Protein AF-A0A1Y5F1D3-F1 (afdb_monomer_lite)

Structure (mmCIF, N/CA/C/O backbone):
data_AF-A0A1Y5F1D3-F1
#
_entry.id   AF-A0A1Y5F1D3-F1
#
loop_
_atom_site.group_PDB
_atom_site.id
_atom_site.type_symbol
_atom_site.label_atom_id
_atom_site.label_alt_id
_atom_site.label_comp_id
_atom_site.label_asym_id
_atom_site.label_entity_id
_atom_site.label_seq_id
_atom_site.pdbx_PDB_ins_code
_atom_site.Cartn_x
_atom_site.Cartn_y
_atom_site.Cartn_z
_atom_site.occupancy
_atom_site.B_iso_or_equiv
_atom_site.auth_seq_id
_atom_site.auth_comp_id
_atom_site.auth_asym_id
_atom_site.auth_atom_id
_atom_site.pdbx_PDB_model_num
ATOM 1 N N . MET A 1 1 ? -13.893 -17.722 12.771 1.00 54.88 1 MET A N 1
ATOM 2 C CA . MET A 1 1 ? -14.470 -17.503 11.422 1.00 54.88 1 MET A CA 1
ATOM 3 C C . MET A 1 1 ? -14.136 -16.155 10.772 1.00 54.88 1 MET A C 1
ATOM 5 O O . MET A 1 1 ? -14.248 -16.063 9.564 1.00 54.88 1 MET A O 1
ATOM 9 N N . LYS A 1 2 ? -13.705 -15.110 11.495 1.00 58.84 2 LYS A N 1
ATOM 10 C CA . LYS A 1 2 ? -13.510 -13.762 10.920 1.00 58.84 2 LYS A CA 1
ATOM 11 C C . LYS A 1 2 ? -12.301 -13.610 9.968 1.00 58.84 2 LYS A C 1
ATOM 13 O O . LYS A 1 2 ? -12.420 -12.925 8.965 1.00 58.84 2 LYS A O 1
ATOM 18 N N . ALA A 1 3 ? -11.193 -14.320 10.198 1.00 65.19 3 ALA A N 1
ATOM 19 C CA . ALA A 1 3 ? -10.024 -14.295 9.302 1.00 65.19 3 ALA A CA 1
ATOM 20 C C . ALA A 1 3 ? -10.258 -14.950 7.919 1.00 65.19 3 ALA A C 1
ATOM 22 O O . ALA A 1 3 ? -9.456 -14.762 7.009 1.00 65.19 3 ALA A O 1
ATOM 23 N N . LEU A 1 4 ? -11.367 -15.683 7.739 1.00 78.69 4 LEU A N 1
ATOM 24 C CA . LEU A 1 4 ? -11.671 -16.420 6.506 1.00 78.69 4 LEU A CA 1
ATOM 25 C C . LEU A 1 4 ? -11.968 -15.527 5.300 1.00 78.69 4 LEU A C 1
ATOM 27 O O . LEU A 1 4 ? -12.042 -16.068 4.214 1.00 78.69 4 LEU A O 1
ATOM 31 N N . LEU A 1 5 ? -12.155 -14.212 5.452 1.00 90.12 5 LEU A N 1
ATOM 32 C CA . LEU A 1 5 ? -12.461 -13.322 4.320 1.00 90.12 5 LEU A CA 1
ATOM 33 C C . LEU A 1 5 ? -11.225 -12.717 3.653 1.00 90.12 5 LEU A C 1
ATOM 35 O O . LEU A 1 5 ? -11.293 -12.329 2.490 1.00 90.12 5 LEU A O 1
ATOM 39 N N . ILE A 1 6 ? -10.093 -12.683 4.357 1.00 94.06 6 ILE A N 1
ATOM 40 C CA . ILE A 1 6 ? -8.839 -12.161 3.805 1.00 94.06 6 ILE A CA 1
ATOM 41 C C . ILE A 1 6 ? -8.313 -13.103 2.721 1.00 94.06 6 ILE A C 1
ATOM 43 O O . ILE A 1 6 ? -7.925 -12.653 1.651 1.00 94.06 6 ILE A O 1
ATOM 47 N N . ILE A 1 7 ? -8.356 -14.414 2.973 1.00 94.19 7 ILE A N 1
ATOM 48 C CA . ILE A 1 7 ? -7.824 -15.422 2.047 1.00 94.19 7 ILE A CA 1
ATOM 49 C C . ILE A 1 7 ? -8.580 -15.420 0.702 1.00 94.19 7 ILE A C 1
ATOM 51 O O . ILE A 1 7 ? -7.917 -15.284 -0.322 1.00 94.19 7 ILE A O 1
ATOM 55 N N . PRO A 1 8 ? -9.927 -15.501 0.652 1.00 94.38 8 PRO A N 1
ATOM 56 C CA . PRO A 1 8 ? -10.678 -15.412 -0.595 1.00 94.38 8 PRO A CA 1
ATOM 57 C C . PRO A 1 8 ? -10.456 -14.093 -1.324 1.00 94.38 8 PRO A C 1
ATOM 59 O O . PRO A 1 8 ? -10.311 -14.117 -2.538 1.00 94.38 8 PRO A O 1
ATOM 62 N N . TYR A 1 9 ? -10.393 -12.962 -0.610 1.00 95.56 9 TYR A N 1
ATOM 63 C CA . TYR A 1 9 ? -10.099 -11.677 -1.243 1.00 95.56 9 TYR A CA 1
ATOM 64 C C . TYR A 1 9 ? -8.733 -11.701 -1.934 1.00 95.56 9 TYR A C 1
ATOM 66 O O . TYR A 1 9 ? -8.643 -11.383 -3.115 1.00 95.56 9 TYR A O 1
ATOM 74 N N . LEU A 1 10 ? -7.682 -12.122 -1.221 1.00 95.19 10 LEU A N 1
ATOM 75 C CA . LEU A 1 10 ? -6.328 -12.183 -1.769 1.00 95.19 10 LEU A CA 1
ATOM 76 C C . LEU A 1 10 ? -6.236 -13.167 -2.942 1.00 95.19 10 LEU A C 1
ATOM 78 O O . LEU A 1 10 ? -5.607 -12.858 -3.947 1.00 95.19 10 LEU A O 1
ATOM 82 N N . ALA A 1 11 ? -6.900 -14.322 -2.846 1.00 94.00 11 ALA A N 1
ATOM 83 C CA . ALA A 1 11 ? -6.942 -15.304 -3.924 1.00 94.00 11 ALA A CA 1
ATOM 84 C C . ALA A 1 11 ? -7.666 -14.766 -5.168 1.00 94.00 11 ALA A C 1
ATOM 86 O O . ALA A 1 11 ? -7.176 -14.932 -6.279 1.00 94.00 11 ALA A O 1
ATOM 87 N N . ILE A 1 12 ? -8.808 -14.096 -4.991 1.00 93.44 12 ILE A N 1
ATOM 88 C CA . ILE A 1 12 ? -9.555 -13.473 -6.088 1.00 93.44 12 ILE A CA 1
ATOM 89 C C . ILE A 1 12 ? -8.723 -12.360 -6.731 1.00 93.44 12 ILE A C 1
ATOM 91 O O . ILE A 1 12 ? -8.569 -12.332 -7.947 1.00 93.44 12 ILE A O 1
ATOM 95 N N . SER A 1 13 ? -8.152 -11.476 -5.913 1.00 92.06 13 SER A N 1
ATOM 96 C CA . SER A 1 13 ? -7.331 -10.356 -6.371 1.00 92.06 13 SER A CA 1
ATOM 97 C C . SER A 1 13 ? -6.099 -10.829 -7.153 1.00 92.06 13 SER A C 1
ATOM 99 O O . SER A 1 13 ? -5.779 -10.239 -8.178 1.00 92.06 13 SER A O 1
ATOM 101 N N . ALA A 1 14 ? -5.459 -11.924 -6.733 1.00 91.38 14 ALA A N 1
ATOM 102 C CA . ALA A 1 14 ? -4.258 -12.436 -7.387 1.00 91.38 14 ALA A CA 1
ATOM 103 C C . ALA A 1 14 ? -4.533 -13.295 -8.629 1.00 91.38 14 ALA A C 1
ATOM 105 O O . ALA A 1 14 ? -3.846 -13.135 -9.629 1.00 91.38 14 ALA A O 1
ATOM 106 N N . PHE A 1 15 ? -5.494 -14.222 -8.563 1.00 92.12 15 PHE A N 1
ATOM 107 C CA . PHE A 1 15 ? -5.615 -15.298 -9.556 1.00 92.12 15 PHE A CA 1
ATOM 108 C C . PHE A 1 15 ? -6.710 -15.080 -10.605 1.00 92.12 15 PHE A C 1
ATOM 110 O O . PHE A 1 15 ? -6.782 -15.847 -11.568 1.00 92.12 15 PHE A O 1
ATOM 117 N N . ILE A 1 16 ? -7.578 -14.073 -10.450 1.00 91.06 16 ILE A N 1
ATOM 118 C CA . ILE A 1 16 ? -8.499 -13.705 -11.530 1.00 91.06 16 ILE A CA 1
ATOM 119 C C . ILE A 1 16 ? -7.716 -12.949 -12.616 1.00 91.06 16 ILE A C 1
ATOM 121 O O . ILE A 1 16 ? -7.011 -11.995 -12.294 1.00 91.06 16 ILE A O 1
ATOM 125 N N . PRO A 1 17 ? -7.858 -13.326 -13.903 1.00 86.38 17 PRO A N 1
ATOM 126 C CA . PRO A 1 17 ? -7.226 -12.629 -15.022 1.00 86.38 17 PRO A CA 1
ATOM 127 C C . PRO A 1 17 ? -7.948 -11.305 -15.301 1.00 86.38 17 PRO A C 1
ATOM 129 O O . PRO A 1 17 ? -8.753 -11.199 -16.234 1.00 86.38 17 PRO A O 1
ATOM 132 N N . TRP A 1 18 ? -7.729 -10.311 -14.438 1.00 84.94 18 TRP A N 1
ATOM 133 C CA . TRP A 1 18 ? -8.408 -9.016 -14.474 1.00 84.94 18 TRP A CA 1
ATOM 134 C C . TRP A 1 18 ? -8.283 -8.324 -15.831 1.00 84.94 18 TRP A C 1
ATOM 136 O O . TRP A 1 18 ? -9.232 -7.684 -16.277 1.00 84.94 18 TRP A O 1
ATOM 146 N N . GLU A 1 19 ? -7.186 -8.531 -16.557 1.00 81.12 19 GLU A N 1
ATOM 147 C CA . GLU A 1 19 ? -6.986 -7.999 -17.902 1.00 81.12 19 GLU A CA 1
ATOM 148 C C . GLU A 1 19 ? -8.140 -8.335 -18.865 1.00 81.12 19 GLU A C 1
ATOM 150 O O . GLU A 1 19 ? -8.513 -7.498 -19.690 1.00 81.12 19 GLU A O 1
ATOM 155 N N . LYS A 1 20 ? -8.783 -9.502 -18.697 1.00 83.44 20 LYS A N 1
ATOM 156 C CA . LYS A 1 20 ? -9.932 -9.947 -19.509 1.00 83.44 20 LYS A CA 1
ATOM 157 C C . LYS A 1 20 ? -11.239 -9.228 -19.181 1.00 83.44 20 LYS A C 1
ATOM 159 O O . LYS A 1 20 ? -12.175 -9.281 -19.972 1.00 83.44 20 LYS A O 1
ATOM 164 N N . PHE A 1 21 ? -11.306 -8.587 -18.019 1.00 79.94 21 PHE A N 1
ATOM 165 C CA . PHE A 1 21 ? -12.461 -7.838 -17.526 1.00 79.94 21 PHE A CA 1
ATOM 166 C C . PHE A 1 21 ? -12.225 -6.319 -17.569 1.00 79.94 21 PHE A C 1
ATOM 168 O O . PHE A 1 21 ? -13.064 -5.550 -17.102 1.00 79.94 21 PHE A O 1
ATOM 175 N N . SER A 1 22 ? -11.089 -5.877 -18.120 1.00 73.31 22 SER A N 1
ATOM 176 C CA . SER A 1 22 ? -10.762 -4.459 -18.269 1.00 73.31 22 SER A CA 1
ATOM 177 C C . SER A 1 22 ? -11.610 -3.801 -19.361 1.00 73.31 22 SER A C 1
ATOM 179 O O . SER A 1 22 ? -11.822 -4.374 -20.428 1.00 73.31 22 SER A O 1
ATOM 181 N N . ILE A 1 23 ? -12.094 -2.581 -19.105 1.00 69.81 23 ILE A N 1
ATOM 182 C CA . ILE A 1 23 ? -12.861 -1.798 -20.094 1.00 69.81 23 ILE A CA 1
ATOM 183 C C . ILE A 1 23 ? -11.915 -1.195 -21.154 1.00 69.81 23 ILE A C 1
ATOM 185 O O . ILE A 1 23 ? -12.330 -0.931 -22.280 1.00 69.81 23 ILE A O 1
ATOM 189 N N . SER A 1 24 ? -10.633 -1.012 -20.818 1.00 66.75 24 SER A N 1
ATOM 190 C CA . SER A 1 24 ? -9.593 -0.509 -21.723 1.00 66.75 24 SER A CA 1
ATOM 191 C C . SER A 1 24 ? -8.210 -0.988 -21.275 1.00 66.75 24 SER A C 1
ATOM 193 O O . SER A 1 24 ? -7.851 -0.715 -20.135 1.00 66.75 24 SER A O 1
ATOM 195 N N . GLU A 1 25 ? -7.442 -1.660 -22.142 1.00 64.75 25 GLU A N 1
ATOM 196 C CA . GLU A 1 25 ? -6.002 -1.989 -21.992 1.00 64.75 25 GLU A CA 1
ATOM 197 C C . GLU A 1 25 ? -5.503 -2.263 -20.549 1.00 64.75 25 GLU A C 1
ATOM 199 O O . GLU A 1 25 ? -4.479 -1.742 -20.113 1.00 64.75 25 GLU A O 1
ATOM 204 N N . GLY A 1 26 ? -6.240 -3.049 -19.754 1.00 58.22 26 GLY A N 1
ATOM 205 C CA . GLY A 1 26 ? -5.872 -3.365 -18.365 1.00 58.22 26 GLY A CA 1
ATOM 206 C C . GLY A 1 26 ? -6.136 -2.260 -17.326 1.00 58.22 26 GLY A C 1
ATOM 207 O O . GLY A 1 26 ? -6.106 -2.542 -16.126 1.00 58.22 26 GLY A O 1
ATOM 208 N N . PHE A 1 27 ? -6.469 -1.036 -17.744 1.00 55.78 27 PHE A N 1
ATOM 209 C CA . PHE A 1 27 ? -6.863 0.072 -16.871 1.00 55.78 27 PHE A CA 1
ATOM 210 C C . PHE A 1 27 ? -8.137 -0.283 -16.080 1.00 55.78 27 PHE A C 1
ATOM 212 O O . PHE A 1 27 ? -9.123 -0.760 -16.645 1.00 55.78 27 PHE A O 1
ATOM 219 N N . LEU A 1 28 ? -8.108 -0.042 -14.761 1.00 57.62 28 LEU A N 1
ATOM 220 C CA . LEU A 1 28 ? -9.217 -0.220 -13.800 1.00 57.62 28 LEU A CA 1
ATOM 221 C C . LEU A 1 28 ? -9.711 -1.655 -13.549 1.00 57.62 28 LEU A C 1
ATOM 223 O O . LEU A 1 28 ? -10.712 -1.841 -12.854 1.00 57.62 28 LEU A O 1
ATOM 227 N N . SER A 1 29 ? -9.037 -2.666 -14.086 1.00 67.62 29 SER A N 1
ATOM 228 C CA . SER A 1 29 ? -9.587 -4.022 -14.137 1.00 67.62 29 SER A CA 1
ATOM 229 C C . SER A 1 29 ? -9.860 -4.668 -12.771 1.00 67.62 29 SER A C 1
ATOM 231 O O . SER A 1 29 ? -10.934 -5.233 -12.568 1.00 67.62 29 SER A O 1
ATOM 233 N N . ASN A 1 30 ? -8.946 -4.525 -11.812 1.00 82.19 30 ASN A N 1
ATOM 234 C CA . ASN A 1 30 ? -9.151 -4.943 -10.421 1.00 82.19 30 ASN A CA 1
ATOM 235 C C . ASN A 1 30 ? -9.825 -3.855 -9.564 1.00 82.19 30 ASN A C 1
ATOM 237 O O . ASN A 1 30 ? -10.531 -4.170 -8.610 1.00 82.19 30 ASN A O 1
ATOM 241 N N . ILE A 1 31 ? -9.681 -2.579 -9.937 1.00 88.06 31 ILE A N 1
ATOM 242 C CA . ILE A 1 31 ? -10.200 -1.431 -9.179 1.00 88.06 31 ILE A CA 1
ATOM 243 C C . ILE A 1 31 ? -11.717 -1.518 -8.985 1.00 88.06 31 ILE A C 1
ATOM 245 O O . ILE A 1 31 ? -12.218 -1.204 -7.905 1.00 88.06 31 ILE A O 1
ATOM 249 N N . PHE A 1 32 ? -12.468 -1.967 -9.997 1.00 87.88 32 PHE A N 1
ATOM 250 C CA . PHE A 1 32 ? -13.914 -2.142 -9.845 1.00 87.88 32 PHE A CA 1
ATOM 251 C C . PHE A 1 32 ? -14.256 -3.194 -8.780 1.00 87.88 32 PHE A C 1
ATOM 253 O O . PHE A 1 32 ? -15.111 -2.946 -7.927 1.00 87.88 32 PHE A O 1
ATOM 260 N N . PHE A 1 33 ? -13.571 -4.342 -8.799 1.00 92.06 33 PHE A N 1
ATOM 261 C CA . PHE A 1 33 ? -13.737 -5.380 -7.783 1.00 92.06 33 PHE A CA 1
ATOM 262 C C . PHE A 1 33 ? -13.403 -4.848 -6.388 1.00 92.06 33 PHE A C 1
ATOM 264 O O . PHE A 1 33 ? -14.200 -5.022 -5.468 1.00 92.06 33 PHE A O 1
ATOM 271 N N . ASP A 1 34 ? -12.290 -4.133 -6.253 1.00 95.06 34 ASP A N 1
ATOM 272 C CA . ASP A 1 34 ? -11.839 -3.569 -4.984 1.00 95.06 34 ASP A CA 1
ATOM 273 C C . ASP A 1 34 ? -12.841 -2.550 -4.424 1.00 95.06 34 ASP A C 1
ATOM 275 O O . ASP A 1 34 ? -13.209 -2.611 -3.249 1.00 95.06 34 ASP A O 1
ATOM 279 N N . ILE A 1 35 ? -13.367 -1.654 -5.266 1.00 95.50 35 ILE A N 1
ATOM 280 C CA . ILE A 1 35 ? -14.397 -0.681 -4.874 1.00 95.50 35 ILE A CA 1
ATOM 281 C C . ILE A 1 35 ? -15.675 -1.397 -4.430 1.00 95.50 35 ILE A C 1
ATOM 283 O O . ILE A 1 35 ? -16.221 -1.083 -3.367 1.00 95.50 35 ILE A O 1
ATOM 287 N N . VAL A 1 36 ? -16.159 -2.372 -5.207 1.00 95.00 36 VAL A N 1
ATOM 288 C CA . VAL A 1 36 ? -17.352 -3.154 -4.848 1.00 95.00 36 VAL A CA 1
ATOM 289 C C . VAL A 1 36 ? -17.127 -3.892 -3.530 1.00 95.00 36 VAL A C 1
ATOM 291 O O . VAL A 1 36 ? -17.995 -3.853 -2.654 1.00 95.00 36 VAL A O 1
ATOM 294 N N . PHE A 1 37 ? -15.956 -4.503 -3.349 1.00 96.31 37 PHE A N 1
ATOM 295 C CA . PHE A 1 37 ? -15.573 -5.171 -2.113 1.00 96.31 37 PHE A CA 1
ATOM 296 C C . PHE A 1 37 ? -15.608 -4.200 -0.929 1.00 96.31 37 PHE A C 1
ATOM 298 O O . PHE A 1 37 ? -16.295 -4.467 0.058 1.00 96.31 37 PHE A O 1
ATOM 305 N N . ILE A 1 38 ? -14.958 -3.037 -1.035 1.00 97.06 38 ILE A N 1
ATOM 306 C CA . ILE A 1 38 ? -14.958 -2.004 0.009 1.00 97.06 38 ILE A CA 1
ATOM 307 C C . ILE A 1 38 ? -16.391 -1.598 0.369 1.00 97.06 38 ILE A C 1
ATOM 309 O O . ILE A 1 38 ? -16.731 -1.561 1.553 1.00 97.06 38 ILE A O 1
ATOM 313 N N . LEU A 1 39 ? -17.256 -1.331 -0.616 1.00 97.31 39 LEU A N 1
ATOM 314 C CA . LEU A 1 39 ? -18.643 -0.909 -0.387 1.00 97.31 39 LEU A CA 1
ATOM 315 C C . LEU A 1 39 ? -19.482 -1.995 0.301 1.00 97.31 39 LEU A C 1
ATOM 317 O O . LEU A 1 39 ? -20.163 -1.718 1.296 1.00 97.31 39 LEU A O 1
ATOM 321 N N . VAL A 1 40 ? -19.415 -3.236 -0.191 1.00 96.56 40 VAL A N 1
ATOM 322 C CA . VAL A 1 40 ? -20.133 -4.384 0.387 1.00 96.56 40 VAL A CA 1
ATOM 323 C C . VAL A 1 40 ? -19.684 -4.618 1.824 1.00 96.56 40 VAL A C 1
ATOM 325 O O . VAL A 1 40 ? -20.520 -4.735 2.722 1.00 96.56 40 VAL A O 1
ATOM 328 N N . MET A 1 41 ? -18.375 -4.618 2.065 1.00 96.56 41 MET A N 1
ATOM 329 C CA . MET A 1 41 ? -17.802 -4.868 3.383 1.00 96.56 41 MET A CA 1
ATOM 330 C C . MET A 1 41 ? -18.081 -3.734 4.365 1.00 96.56 41 MET A C 1
ATOM 332 O O . MET A 1 41 ? -18.418 -3.998 5.519 1.00 96.56 41 MET A O 1
ATOM 336 N N . THR A 1 42 ? -18.026 -2.484 3.904 1.00 96.12 42 THR A N 1
ATOM 337 C CA . THR A 1 42 ? -18.402 -1.305 4.697 1.00 96.12 42 THR A CA 1
ATOM 338 C C . THR A 1 42 ? -19.846 -1.417 5.169 1.00 96.12 42 THR A C 1
ATOM 340 O O . THR A 1 42 ? -20.121 -1.257 6.360 1.00 96.12 42 THR A O 1
ATOM 343 N N . LYS A 1 43 ? -20.772 -1.765 4.264 1.00 96.38 43 LYS A N 1
ATOM 344 C CA . LYS A 1 43 ? -22.189 -1.952 4.596 1.00 96.38 43 LYS A CA 1
ATOM 345 C C . LYS A 1 43 ? -22.407 -3.148 5.526 1.00 96.38 43 LYS A C 1
ATOM 347 O O . LYS A 1 43 ? -23.118 -3.019 6.521 1.00 96.38 43 LYS A O 1
ATOM 352 N N . TRP A 1 44 ? -21.794 -4.293 5.227 1.00 95.81 44 TRP A N 1
ATOM 353 C CA . TRP A 1 44 ? -21.970 -5.536 5.983 1.00 95.81 44 TRP A CA 1
ATOM 354 C C . TRP A 1 44 ? -21.442 -5.431 7.418 1.00 95.81 44 TRP A C 1
ATOM 356 O O . TRP A 1 44 ? -22.137 -5.798 8.365 1.00 95.81 44 TRP A O 1
ATOM 366 N N . LEU A 1 45 ? -20.247 -4.861 7.592 1.00 94.62 45 LEU A N 1
ATOM 367 C CA . LEU A 1 45 ? -19.628 -4.654 8.903 1.00 94.62 45 LEU A CA 1
ATOM 368 C C . LEU A 1 45 ? -20.121 -3.379 9.608 1.00 94.62 45 LEU A C 1
ATOM 370 O O . LEU A 1 45 ? -19.726 -3.130 10.747 1.00 94.62 45 LEU A O 1
ATOM 374 N N . LYS A 1 46 ? -20.981 -2.582 8.956 1.00 95.50 46 LYS A N 1
ATOM 375 C CA . LYS A 1 46 ? -21.473 -1.280 9.440 1.00 95.50 46 LYS A CA 1
ATOM 376 C C . LYS A 1 46 ? -20.325 -0.334 9.819 1.00 95.50 46 LYS A C 1
ATOM 378 O O . LYS A 1 46 ? -20.383 0.339 10.851 1.00 95.50 46 LYS A O 1
ATOM 383 N N . LEU A 1 47 ? -19.271 -0.314 9.003 1.00 93.56 47 LEU A N 1
ATOM 384 C CA . LEU A 1 47 ? -18.094 0.512 9.258 1.00 93.56 47 LEU A CA 1
ATOM 385 C C . LEU A 1 47 ? -18.447 1.989 9.114 1.00 93.56 47 LEU A C 1
ATOM 387 O O . LEU A 1 47 ? -19.209 2.382 8.231 1.00 93.56 47 LEU A O 1
ATOM 391 N N . LYS A 1 48 ? -17.856 2.812 9.977 1.00 92.19 48 LYS A N 1
ATOM 392 C CA . LYS A 1 48 ? -17.963 4.266 9.917 1.00 92.19 48 LYS A CA 1
ATOM 393 C C . LYS A 1 48 ? -16.565 4.847 9.858 1.00 92.19 48 LYS A C 1
ATOM 395 O O . LYS A 1 48 ? -15.690 4.438 10.620 1.00 92.19 48 LYS A O 1
ATOM 400 N N . LEU A 1 49 ? -16.370 5.792 8.949 1.00 86.38 49 LEU A N 1
ATOM 401 C CA . LEU A 1 49 ? -15.194 6.643 8.981 1.00 86.38 49 LEU A CA 1
ATOM 402 C C . LEU A 1 49 ? -15.350 7.595 10.161 1.00 86.38 49 LEU A C 1
ATOM 404 O O . LEU A 1 49 ? -16.321 8.344 10.249 1.00 86.38 49 LEU A O 1
ATOM 408 N N . GLU A 1 50 ? -14.406 7.520 11.086 1.00 82.06 50 GLU A N 1
ATOM 409 C CA . GLU A 1 50 ? -14.375 8.351 12.278 1.00 82.06 50 GLU A CA 1
ATOM 410 C C . GLU A 1 50 ? -13.078 9.155 12.245 1.00 82.06 50 GLU A C 1
ATOM 412 O O . GLU A 1 50 ? -11.997 8.611 12.040 1.00 82.06 50 GLU A O 1
ATOM 417 N N . GLY A 1 51 ? -13.184 10.466 12.442 1.00 67.31 51 GLY A N 1
ATOM 418 C CA . GLY A 1 51 ? -12.020 11.326 12.609 1.00 67.31 51 GLY A CA 1
ATOM 419 C C . GLY A 1 51 ? -11.994 12.514 11.659 1.00 67.31 51 GLY A C 1
ATOM 420 O O . GLY A 1 51 ? -12.008 12.385 10.441 1.00 67.31 51 GLY A O 1
ATOM 421 N N . SER A 1 52 ? -11.872 13.698 12.248 1.00 78.56 52 SER A N 1
ATOM 422 C CA . SER A 1 52 ? -11.398 14.886 11.546 1.00 78.56 52 SER A CA 1
ATOM 423 C C . SER A 1 52 ? -9.896 14.759 11.290 1.00 78.56 52 SER A C 1
ATOM 425 O O . SER A 1 52 ? -9.162 14.306 12.177 1.00 78.56 52 SER A O 1
ATOM 427 N N . PHE A 1 53 ? -9.414 15.205 10.131 1.00 84.06 53 PHE A N 1
ATOM 428 C CA . PHE A 1 53 ? -7.981 15.362 9.901 1.00 84.06 53 PHE A CA 1
ATOM 429 C C . PHE A 1 53 ? -7.400 16.373 10.901 1.00 84.06 53 PHE A C 1
ATOM 431 O O . PHE A 1 53 ? -7.723 17.558 10.867 1.00 84.06 53 PHE A O 1
ATOM 438 N N . LYS A 1 54 ? -6.581 15.879 11.833 1.00 88.75 54 LYS A N 1
ATOM 439 C CA . LYS A 1 54 ? -5.820 16.683 12.792 1.00 88.75 54 LYS A CA 1
ATOM 440 C C . LYS A 1 54 ? -4.389 16.174 12.803 1.00 88.75 54 LYS A C 1
ATOM 442 O O . LYS A 1 54 ? -4.161 14.986 13.051 1.00 88.75 54 LYS A O 1
ATOM 447 N N . PHE A 1 55 ? -3.462 17.078 12.513 1.00 88.25 55 PHE A N 1
ATOM 448 C CA . PHE A 1 55 ? -2.038 16.790 12.522 1.00 88.25 55 PHE A CA 1
ATOM 449 C C . PHE A 1 55 ? -1.519 16.801 13.962 1.00 88.25 55 PHE A C 1
ATOM 451 O O . PHE A 1 55 ? -1.744 17.748 14.713 1.00 88.25 55 PHE A O 1
ATOM 458 N N . GLU A 1 56 ? -0.848 15.731 14.361 1.00 91.31 56 GLU A N 1
ATOM 459 C CA . GLU A 1 56 ? -0.359 15.502 15.715 1.00 91.31 56 GLU A CA 1
ATOM 460 C C . GLU A 1 56 ? 1.150 15.260 15.709 1.00 91.31 56 GLU A C 1
ATOM 462 O O . GLU A 1 56 ? 1.729 14.843 14.710 1.00 91.31 56 GLU A O 1
ATOM 467 N N . ARG A 1 57 ? 1.815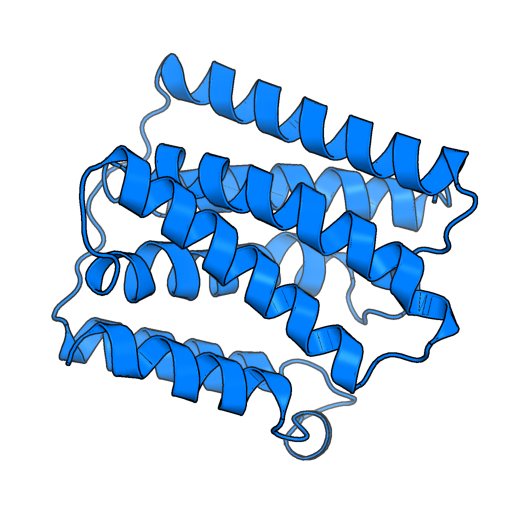 15.454 16.854 1.00 88.88 57 ARG A N 1
ATOM 468 C CA . ARG A 1 57 ? 3.274 15.246 16.961 1.00 88.88 57 ARG A CA 1
ATOM 469 C C . ARG A 1 57 ? 3.721 13.838 16.544 1.00 88.88 57 ARG A C 1
ATOM 471 O O . ARG A 1 57 ? 4.833 13.679 16.049 1.00 88.88 57 ARG A O 1
ATOM 478 N N . GLY A 1 58 ? 2.874 12.825 16.747 1.00 90.94 58 GLY A N 1
ATOM 479 C CA . GLY A 1 58 ? 3.138 11.454 16.303 1.00 90.94 58 GLY A CA 1
ATOM 480 C C . GLY A 1 58 ? 3.216 11.317 14.780 1.00 90.94 58 GLY A C 1
ATOM 481 O O . GLY A 1 58 ? 4.019 10.526 14.291 1.00 90.94 58 GLY A O 1
ATOM 482 N N . ASP A 1 59 ? 2.471 12.141 14.039 1.00 93.69 59 ASP A N 1
ATOM 483 C CA . ASP A 1 59 ? 2.435 12.097 12.575 1.00 93.69 59 ASP A CA 1
ATOM 484 C C . ASP A 1 59 ? 3.792 12.488 11.979 1.00 93.69 59 ASP A C 1
ATOM 486 O O . ASP A 1 59 ? 4.233 11.868 11.023 1.00 93.69 59 ASP A O 1
ATOM 490 N N . VAL A 1 60 ? 4.520 13.428 12.598 1.00 95.94 60 VAL A N 1
ATOM 491 C CA . VAL A 1 60 ? 5.878 13.813 12.160 1.00 95.94 60 VAL A CA 1
ATOM 492 C C . VAL A 1 60 ? 6.823 12.610 12.154 1.00 95.94 60 VAL A C 1
ATOM 494 O O . VAL A 1 60 ? 7.579 12.422 11.202 1.00 95.94 60 VAL A O 1
ATOM 497 N N . LYS A 1 61 ? 6.768 11.770 13.196 1.00 96.88 61 LYS A N 1
ATOM 498 C CA . LYS A 1 61 ? 7.617 10.574 13.296 1.00 96.88 61 LYS A CA 1
ATOM 499 C C . LYS A 1 61 ? 7.261 9.547 12.225 1.00 96.88 61 LYS A C 1
ATOM 501 O O . LYS A 1 61 ? 8.163 8.968 11.628 1.00 96.88 61 LYS A O 1
ATOM 506 N N . LEU A 1 62 ? 5.968 9.338 11.973 1.00 97.44 62 LEU A N 1
ATOM 507 C CA . LEU A 1 62 ? 5.497 8.401 10.951 1.00 97.44 62 LEU A CA 1
ATOM 508 C C . LEU A 1 62 ? 5.843 8.891 9.540 1.00 97.44 62 LEU A C 1
ATOM 510 O O . LEU A 1 62 ? 6.325 8.104 8.728 1.00 97.44 62 LEU A O 1
ATOM 514 N N . THR A 1 63 ? 5.696 10.188 9.265 1.00 97.88 63 THR A N 1
ATOM 515 C CA . THR A 1 63 ? 6.115 10.802 7.999 1.00 97.88 63 THR A CA 1
ATOM 516 C C . THR A 1 63 ? 7.619 10.664 7.786 1.00 97.88 63 THR A C 1
ATOM 518 O O . THR A 1 63 ? 8.042 10.213 6.726 1.00 97.88 63 THR A O 1
ATOM 521 N N . ALA A 1 64 ? 8.436 10.977 8.798 1.00 98.06 64 ALA A N 1
ATOM 522 C CA . ALA A 1 64 ? 9.886 10.815 8.711 1.00 98.06 64 ALA A CA 1
ATOM 523 C C . ALA A 1 64 ? 10.282 9.349 8.463 1.00 98.06 64 ALA A C 1
ATOM 525 O O . ALA A 1 64 ? 11.085 9.076 7.576 1.00 98.06 64 ALA A O 1
ATOM 526 N N . ALA A 1 65 ? 9.674 8.402 9.186 1.00 98.38 65 ALA A N 1
ATOM 527 C CA . ALA A 1 65 ? 9.902 6.973 8.975 1.00 98.38 65 ALA A CA 1
ATOM 528 C C . ALA A 1 65 ? 9.516 6.528 7.554 1.00 98.38 65 ALA A C 1
ATOM 530 O O . ALA A 1 65 ? 10.242 5.756 6.936 1.00 98.38 65 ALA A O 1
ATOM 531 N N . THR A 1 66 ? 8.414 7.055 7.018 1.00 98.62 66 THR A N 1
ATOM 532 C CA . THR A 1 66 ? 7.944 6.765 5.655 1.00 98.62 66 THR A CA 1
ATOM 533 C C . THR A 1 66 ? 8.921 7.274 4.597 1.00 98.62 66 THR A C 1
ATOM 535 O O . THR A 1 66 ? 9.273 6.538 3.679 1.00 98.62 66 THR A O 1
ATOM 538 N N . ILE A 1 67 ? 9.408 8.510 4.745 1.00 98.56 67 ILE A N 1
ATOM 539 C CA . ILE A 1 67 ? 10.400 9.103 3.838 1.00 98.56 67 ILE A CA 1
ATOM 540 C C . ILE A 1 67 ? 11.709 8.308 3.880 1.00 98.56 67 ILE A C 1
ATOM 542 O O . ILE A 1 67 ? 12.258 7.969 2.834 1.00 98.56 67 ILE A O 1
ATOM 546 N N . LEU A 1 68 ? 12.194 7.967 5.078 1.00 98.56 68 LEU A N 1
ATOM 547 C CA . LEU A 1 68 ? 13.412 7.169 5.239 1.00 98.56 68 LEU A CA 1
ATOM 548 C C . LEU A 1 68 ? 13.265 5.776 4.622 1.00 98.56 68 LEU A C 1
ATOM 550 O O . LEU A 1 68 ? 14.189 5.309 3.959 1.00 98.56 68 LEU A O 1
ATOM 554 N N . LEU A 1 69 ? 12.105 5.135 4.790 1.00 98.62 69 LEU A N 1
ATOM 555 C CA . LEU A 1 69 ? 11.810 3.850 4.162 1.00 98.62 69 LEU A CA 1
ATOM 556 C C . LEU A 1 69 ? 11.820 3.961 2.632 1.00 98.62 69 LEU A C 1
ATOM 558 O O . LEU A 1 69 ? 12.408 3.106 1.974 1.00 98.62 69 LEU A O 1
ATOM 562 N N . ALA A 1 70 ? 11.212 5.008 2.064 1.00 98.31 70 ALA A N 1
ATOM 563 C CA . ALA A 1 70 ? 11.186 5.225 0.618 1.00 98.31 70 ALA A CA 1
ATOM 564 C C . ALA A 1 70 ? 12.598 5.436 0.055 1.00 98.31 70 ALA A C 1
ATOM 566 O O . ALA A 1 70 ? 13.013 4.720 -0.854 1.00 98.31 70 ALA A O 1
ATOM 567 N N . ILE A 1 71 ? 13.365 6.359 0.645 1.00 98.19 71 ILE A N 1
ATOM 568 C CA . ILE A 1 71 ? 14.748 6.646 0.237 1.00 98.19 71 ILE A CA 1
ATOM 569 C C . ILE A 1 71 ? 15.619 5.395 0.364 1.00 98.19 71 ILE A C 1
ATOM 571 O O . ILE A 1 71 ? 16.345 5.061 -0.570 1.00 98.19 71 ILE A O 1
ATOM 575 N N . GLY A 1 72 ? 15.526 4.684 1.492 1.00 98.25 72 GLY A N 1
ATOM 576 C CA . GLY A 1 72 ? 16.266 3.444 1.716 1.00 98.25 72 GLY A CA 1
ATOM 577 C C . GLY A 1 72 ? 15.937 2.382 0.670 1.00 98.25 72 GLY A C 1
ATOM 578 O O . GLY A 1 72 ? 16.846 1.787 0.102 1.00 98.25 72 GLY A O 1
ATOM 579 N N . SER A 1 73 ? 14.655 2.208 0.342 1.00 97.88 73 SER A N 1
ATOM 580 C CA . SER A 1 73 ? 14.210 1.233 -0.663 1.00 97.88 73 SER A CA 1
ATOM 581 C C . SER A 1 73 ? 14.708 1.580 -2.068 1.00 97.88 73 SER A C 1
ATOM 583 O O . SER A 1 73 ? 15.208 0.707 -2.774 1.00 97.88 73 SER A O 1
ATOM 585 N N . ILE A 1 74 ? 14.636 2.856 -2.461 1.00 97.56 74 ILE A N 1
ATOM 586 C CA . ILE A 1 74 ? 15.149 3.349 -3.750 1.00 97.56 74 ILE A CA 1
ATOM 587 C C . ILE A 1 74 ? 16.668 3.163 -3.829 1.00 97.56 74 ILE A C 1
ATOM 589 O O . ILE A 1 74 ? 17.188 2.694 -4.842 1.00 97.56 74 ILE A O 1
ATOM 593 N N . PHE A 1 75 ? 17.392 3.485 -2.754 1.00 97.62 75 PHE A N 1
ATOM 594 C CA . PHE A 1 75 ? 18.836 3.282 -2.697 1.00 97.62 75 PHE A CA 1
ATOM 595 C C . PHE A 1 75 ? 19.200 1.798 -2.804 1.00 97.62 75 PHE A C 1
ATOM 597 O O . PHE A 1 75 ? 20.118 1.454 -3.543 1.00 97.62 75 PHE A O 1
ATOM 604 N N . SER A 1 76 ? 18.458 0.913 -2.130 1.00 97.50 76 SER A N 1
ATOM 605 C CA . SER A 1 76 ? 18.642 -0.536 -2.243 1.00 97.50 76 SER A CA 1
ATOM 606 C C . SER A 1 76 ? 18.391 -1.045 -3.662 1.00 97.50 76 SER A C 1
ATOM 608 O O . SER A 1 76 ? 19.206 -1.816 -4.159 1.00 97.50 76 SER A O 1
ATOM 610 N N . LEU A 1 77 ? 17.328 -0.592 -4.341 1.00 96.25 77 LEU A N 1
ATOM 611 C CA . LEU A 1 77 ? 17.074 -0.945 -5.746 1.00 96.25 77 LEU A CA 1
ATOM 612 C C . LEU A 1 77 ? 18.252 -0.561 -6.639 1.00 96.25 77 LEU A C 1
ATOM 614 O O . LEU A 1 77 ? 18.779 -1.399 -7.370 1.00 96.25 77 LEU A O 1
ATOM 618 N N . LYS A 1 78 ? 18.706 0.689 -6.513 1.00 96.19 78 LYS A N 1
ATOM 619 C CA . LYS A 1 78 ? 19.827 1.216 -7.290 1.00 96.19 78 LYS A CA 1
ATOM 620 C C . LYS A 1 78 ? 21.129 0.466 -7.007 1.00 96.19 78 LYS A C 1
ATOM 622 O O . LYS A 1 78 ? 21.832 0.096 -7.941 1.00 96.19 78 LYS A O 1
ATOM 627 N N . ALA A 1 79 ? 21.454 0.233 -5.736 1.00 96.94 79 ALA A N 1
ATOM 628 C CA . ALA A 1 79 ? 22.683 -0.445 -5.325 1.00 96.94 79 ALA A CA 1
ATOM 629 C C . ALA A 1 79 ? 22.738 -1.904 -5.800 1.00 96.94 79 ALA A C 1
ATOM 631 O O . ALA A 1 79 ? 23.815 -2.415 -6.095 1.00 96.94 79 ALA A O 1
ATOM 632 N N . LEU A 1 80 ? 21.581 -2.561 -5.892 1.00 96.31 80 LEU A N 1
ATOM 633 C CA . LEU A 1 80 ? 21.455 -3.932 -6.380 1.00 96.31 80 LEU A CA 1
ATOM 634 C C . LEU A 1 80 ? 21.304 -4.019 -7.909 1.00 96.31 80 LEU A C 1
ATOM 636 O O . LEU A 1 80 ? 21.228 -5.124 -8.440 1.00 96.31 80 LEU A O 1
ATOM 640 N N . GLY A 1 81 ? 21.246 -2.884 -8.619 1.00 95.06 81 GLY A N 1
ATOM 641 C CA . GLY A 1 81 ? 21.043 -2.846 -10.070 1.00 95.06 81 GLY A CA 1
ATOM 642 C C . GLY A 1 81 ? 19.714 -3.468 -10.508 1.00 95.06 81 GLY A C 1
ATOM 643 O O . GLY A 1 81 ? 19.631 -4.044 -11.592 1.00 95.06 81 GLY A O 1
ATOM 644 N N . LEU A 1 82 ? 18.692 -3.412 -9.651 1.00 94.19 82 LEU A N 1
ATOM 645 C CA . LEU A 1 82 ? 17.387 -3.996 -9.936 1.00 94.19 82 LEU A CA 1
ATOM 646 C C . LEU A 1 82 ? 16.566 -3.025 -10.772 1.00 94.19 82 LEU A C 1
ATOM 648 O O . LEU A 1 82 ? 16.398 -1.871 -10.387 1.00 94.19 82 LEU A O 1
ATOM 652 N N . GLY A 1 83 ? 16.018 -3.510 -11.884 1.00 90.38 83 GLY A N 1
ATOM 653 C CA . GLY A 1 83 ? 15.066 -2.727 -12.659 1.00 90.38 83 GLY A CA 1
ATOM 654 C C . GLY A 1 83 ? 13.779 -2.473 -11.872 1.00 90.38 83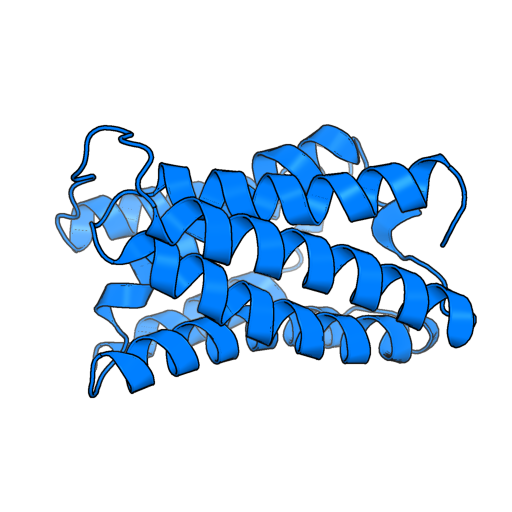 GLY A C 1
ATOM 655 O O . GLY A 1 83 ? 13.377 -3.266 -11.013 1.00 90.38 83 GLY A O 1
ATOM 656 N N . ASN A 1 84 ? 13.090 -1.401 -12.239 1.00 90.50 84 ASN A N 1
ATOM 657 C CA . ASN A 1 84 ? 11.818 -1.017 -11.655 1.00 90.50 84 ASN A CA 1
ATOM 658 C C . ASN A 1 84 ? 10.636 -1.314 -12.607 1.00 90.50 84 ASN A C 1
ATOM 660 O O . ASN A 1 84 ? 10.497 -0.644 -13.633 1.00 90.50 84 ASN A O 1
ATOM 664 N N . PRO A 1 85 ? 9.740 -2.269 -12.285 1.00 91.50 85 PRO A N 1
ATOM 665 C CA . PRO A 1 85 ? 8.619 -2.626 -13.152 1.00 91.50 85 PRO A CA 1
ATOM 666 C C . PRO A 1 85 ? 7.547 -1.529 -13.242 1.00 91.50 85 PRO A C 1
ATOM 668 O O . PRO A 1 85 ? 6.679 -1.603 -14.111 1.00 91.50 85 PRO A O 1
ATOM 671 N N . PHE A 1 86 ? 7.595 -0.490 -12.398 1.00 91.38 86 PHE A N 1
ATOM 672 C CA . PHE A 1 86 ? 6.630 0.608 -12.455 1.00 91.38 86 PHE A CA 1
ATOM 673 C C . PHE A 1 86 ? 6.656 1.377 -13.782 1.00 91.38 86 PHE A C 1
ATOM 675 O O . PHE A 1 86 ? 5.643 1.968 -14.145 1.00 91.38 86 PHE A O 1
ATOM 682 N N . ILE A 1 87 ? 7.743 1.316 -14.560 1.00 90.75 87 ILE A N 1
ATOM 683 C CA . ILE A 1 87 ? 7.816 1.954 -15.888 1.00 90.75 87 ILE A CA 1
ATOM 684 C C . ILE A 1 87 ? 6.738 1.454 -16.865 1.00 90.75 87 ILE A C 1
ATOM 686 O O . ILE A 1 87 ? 6.400 2.156 -17.813 1.00 90.75 87 ILE A O 1
ATOM 6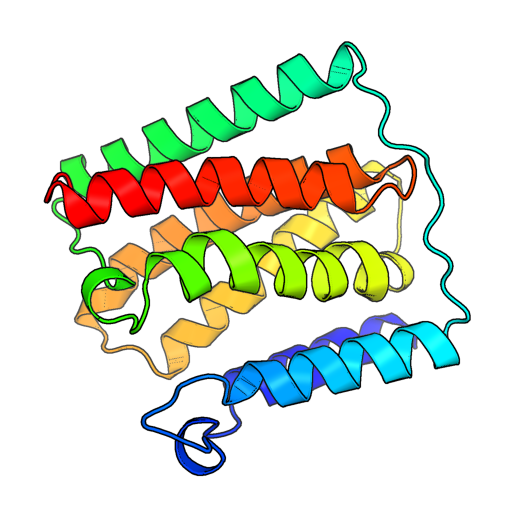90 N N . TYR A 1 88 ? 6.186 0.259 -16.630 1.00 90.25 88 TYR A N 1
ATOM 691 C CA . TYR A 1 88 ? 5.161 -0.351 -17.479 1.00 90.25 88 TYR A CA 1
ATOM 692 C C . TYR A 1 88 ? 3.729 -0.049 -17.022 1.00 90.25 88 TYR A C 1
ATOM 694 O O . TYR A 1 88 ? 2.779 -0.492 -17.664 1.00 90.25 88 TYR A O 1
ATOM 702 N N . VAL A 1 89 ? 3.544 0.678 -15.916 1.00 88.88 89 VAL A N 1
ATOM 703 C CA . VAL A 1 89 ? 2.207 0.978 -15.391 1.00 88.88 89 VAL A CA 1
ATOM 704 C C . VAL A 1 89 ? 1.602 2.155 -16.169 1.00 88.88 89 VAL A C 1
ATOM 706 O O . VAL A 1 89 ? 2.145 3.265 -16.120 1.00 88.88 89 VAL A O 1
ATOM 709 N N . PRO A 1 90 ? 0.460 1.971 -16.860 1.00 89.06 90 PRO A N 1
ATOM 710 C CA . PRO A 1 90 ? -0.201 3.057 -17.573 1.00 89.06 90 PRO A CA 1
ATOM 711 C C . PRO A 1 90 ? -0.689 4.115 -16.585 1.00 89.06 90 PRO A C 1
ATOM 713 O O . PRO A 1 90 ? -1.075 3.793 -15.462 1.00 89.06 90 PRO A O 1
ATOM 716 N N . ALA A 1 91 ? -0.685 5.387 -16.995 1.00 91.31 91 ALA A N 1
ATOM 717 C CA . ALA A 1 91 ? -1.050 6.510 -16.127 1.00 91.31 91 ALA A CA 1
ATOM 718 C C . ALA A 1 91 ? -0.371 6.418 -14.742 1.00 91.31 91 ALA A C 1
ATOM 720 O O . ALA A 1 91 ? -1.031 6.538 -13.708 1.00 91.31 91 ALA A O 1
ATOM 721 N N . LEU A 1 92 ? 0.948 6.169 -14.739 1.00 92.38 92 LEU A N 1
ATOM 722 C CA . LEU A 1 92 ? 1.736 5.814 -13.558 1.00 92.38 92 LEU A CA 1
ATOM 723 C C . LEU A 1 92 ? 1.420 6.679 -12.331 1.00 92.38 92 LEU A C 1
ATOM 725 O O . LEU A 1 92 ? 1.151 6.133 -11.270 1.00 92.38 92 LEU A O 1
ATOM 729 N N . PHE A 1 93 ? 1.398 8.010 -12.462 1.00 95.81 93 PHE A N 1
ATOM 730 C CA . PHE A 1 93 ? 1.084 8.897 -11.335 1.00 95.81 93 PHE A CA 1
ATOM 731 C C . PHE A 1 93 ? -0.299 8.606 -10.734 1.00 95.81 93 PHE A C 1
ATOM 733 O O . PHE A 1 93 ? -0.440 8.473 -9.521 1.00 95.81 93 PHE A O 1
ATOM 740 N N . LEU A 1 94 ? -1.322 8.470 -11.581 1.00 94.31 94 LEU A N 1
ATOM 741 C CA . LEU A 1 94 ? -2.687 8.214 -11.134 1.00 94.31 94 LEU A CA 1
ATOM 742 C C . LEU A 1 94 ? -2.795 6.848 -10.448 1.00 94.31 94 LEU A C 1
ATOM 744 O O . LEU A 1 94 ? -3.367 6.769 -9.367 1.00 94.31 94 LEU A O 1
ATOM 748 N N . ASN A 1 95 ? -2.232 5.791 -11.036 1.00 92.12 95 ASN A N 1
ATOM 749 C CA . ASN A 1 95 ? -2.341 4.441 -10.482 1.00 92.12 95 ASN A CA 1
ATOM 750 C C . ASN A 1 95 ? -1.450 4.232 -9.250 1.00 92.12 95 ASN A C 1
ATOM 752 O O . ASN A 1 95 ? -1.932 3.744 -8.231 1.00 92.12 95 ASN A O 1
ATOM 756 N N . LEU A 1 96 ? -0.181 4.645 -9.310 1.00 94.69 96 LEU A N 1
ATOM 757 C CA . LEU A 1 96 ? 0.787 4.439 -8.232 1.00 94.69 96 LEU A CA 1
ATOM 758 C C . LEU A 1 96 ? 0.614 5.448 -7.093 1.00 94.69 96 LEU A C 1
ATOM 760 O O . LEU A 1 96 ? 0.640 5.058 -5.934 1.00 94.69 96 LEU A O 1
ATOM 764 N N . VAL A 1 97 ? 0.463 6.743 -7.381 1.00 97.44 97 VAL A N 1
ATOM 765 C CA . VAL A 1 97 ? 0.480 7.781 -6.332 1.00 97.44 97 VAL A CA 1
ATOM 766 C C . VAL A 1 97 ? -0.912 8.050 -5.779 1.00 97.44 97 VAL A C 1
ATOM 768 O O . VAL A 1 97 ? -1.020 8.386 -4.609 1.00 97.44 97 VAL A O 1
ATOM 771 N N . ILE A 1 98 ? -1.975 7.906 -6.574 1.00 97.06 98 ILE A N 1
ATOM 772 C CA . ILE A 1 98 ? -3.326 8.296 -6.147 1.00 97.06 98 ILE A CA 1
ATOM 773 C C . ILE A 1 98 ? -4.214 7.086 -5.856 1.00 97.06 98 ILE A C 1
ATOM 775 O O . ILE A 1 98 ? -4.581 6.859 -4.704 1.00 97.06 98 ILE A O 1
ATOM 779 N N . LEU A 1 99 ? -4.581 6.322 -6.885 1.00 95.38 99 LEU A N 1
ATOM 780 C CA . LEU A 1 99 ? -5.600 5.278 -6.787 1.00 95.38 99 LEU A CA 1
ATOM 781 C C . LEU A 1 99 ? -5.145 4.105 -5.918 1.00 95.38 99 LEU A C 1
ATOM 783 O O . LEU A 1 99 ? -5.896 3.722 -5.024 1.00 95.38 99 LEU A O 1
ATOM 787 N N . GLY A 1 100 ? -3.929 3.589 -6.132 1.00 95.12 100 GLY A N 1
ATOM 788 C CA . GLY A 1 100 ? -3.358 2.486 -5.354 1.00 95.12 100 GLY A CA 1
ATOM 789 C C . GLY A 1 100 ? -3.419 2.752 -3.848 1.00 95.12 100 GLY A C 1
ATOM 790 O O . GLY A 1 100 ? -4.156 2.053 -3.155 1.00 95.12 100 GLY A O 1
ATOM 791 N N . PRO A 1 101 ? -2.778 3.823 -3.338 1.00 98.06 101 PRO A N 1
ATOM 792 C CA . PRO A 1 101 ? -2.831 4.184 -1.925 1.00 98.06 101 PRO A CA 1
ATOM 793 C C . PRO A 1 101 ? -4.249 4.308 -1.369 1.00 98.06 101 PRO A C 1
ATOM 795 O O . PRO A 1 101 ? -4.532 3.791 -0.295 1.00 98.06 101 PRO A O 1
ATOM 798 N N . ILE A 1 102 ? -5.167 4.967 -2.083 1.00 97.88 102 ILE A N 1
ATOM 799 C CA . ILE A 1 102 ? -6.548 5.118 -1.604 1.00 97.88 102 ILE A CA 1
ATOM 800 C C . ILE A 1 102 ? -7.198 3.742 -1.439 1.00 97.88 102 ILE A C 1
ATOM 802 O O . ILE A 1 102 ? -7.676 3.412 -0.353 1.00 97.88 102 ILE A O 1
ATOM 806 N N . ILE A 1 103 ? -7.213 2.947 -2.505 1.00 97.44 103 ILE A N 1
ATOM 807 C CA . ILE A 1 103 ? -7.909 1.661 -2.552 1.00 97.44 103 ILE A CA 1
ATOM 808 C C . ILE A 1 103 ? -7.298 0.690 -1.540 1.00 97.44 103 ILE A C 1
ATOM 810 O O . ILE A 1 103 ? -8.012 0.144 -0.694 1.00 97.44 103 ILE A O 1
ATOM 814 N N . GLU A 1 104 ? -5.976 0.544 -1.558 1.00 97.88 104 GLU A N 1
ATOM 815 C CA . GLU A 1 104 ? -5.254 -0.355 -0.665 1.00 97.88 104 GLU A CA 1
ATOM 816 C C . GLU A 1 104 ? -5.479 0.018 0.805 1.00 97.88 104 GLU A C 1
ATOM 818 O O . GLU A 1 104 ? -5.807 -0.851 1.614 1.00 97.88 104 GLU A O 1
ATOM 823 N N . GLU A 1 105 ? -5.410 1.296 1.190 1.00 98.38 105 GLU A N 1
ATOM 824 C CA . GLU A 1 105 ? -5.682 1.667 2.582 1.00 98.38 105 GLU A CA 1
ATOM 825 C C . GLU A 1 105 ? -7.131 1.364 2.999 1.00 98.38 105 GLU A C 1
ATOM 827 O O . GLU A 1 105 ? -7.365 0.878 4.113 1.00 98.38 105 GLU A O 1
ATOM 832 N N . PHE A 1 106 ? -8.115 1.561 2.117 1.00 98.06 106 PHE A N 1
ATOM 833 C CA . PHE A 1 106 ? -9.496 1.167 2.407 1.00 98.06 106 PHE A CA 1
ATOM 834 C C . PHE A 1 106 ? -9.641 -0.352 2.603 1.00 98.06 106 PHE A C 1
ATOM 836 O O . PHE A 1 106 ? -10.335 -0.794 3.521 1.00 98.06 106 PHE A O 1
ATOM 843 N N . ILE A 1 107 ? -8.958 -1.179 1.819 1.00 97.94 107 ILE A N 1
ATOM 844 C CA . ILE A 1 107 ? -8.985 -2.635 2.012 1.00 97.94 107 ILE A CA 1
ATOM 845 C C . ILE A 1 107 ? -8.245 -3.031 3.292 1.00 97.94 107 ILE A C 1
ATOM 847 O O . ILE A 1 107 ? -8.828 -3.638 4.194 1.00 97.94 107 ILE A O 1
ATOM 851 N N . PHE A 1 108 ? -6.969 -2.670 3.411 1.00 97.56 108 PHE A N 1
ATOM 852 C CA . PHE A 1 108 ? -6.087 -3.224 4.435 1.00 97.56 108 PHE A CA 1
ATOM 853 C C . PHE A 1 108 ? -6.268 -2.575 5.811 1.00 97.56 108 PHE A C 1
ATOM 855 O O . PHE A 1 108 ? -6.132 -3.259 6.832 1.00 97.56 108 PHE A O 1
ATOM 862 N N . ARG A 1 109 ? -6.562 -1.268 5.873 1.00 96.94 109 ARG A N 1
ATOM 863 C CA . ARG A 1 109 ? -6.668 -0.521 7.144 1.00 96.94 109 ARG A CA 1
ATOM 864 C C . ARG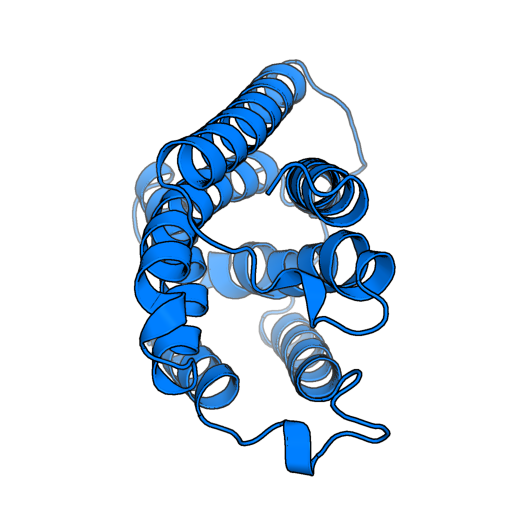 A 1 109 ? -8.115 -0.311 7.540 1.00 96.94 109 ARG A C 1
ATOM 866 O O . ARG A 1 109 ? -8.428 -0.477 8.713 1.00 96.94 109 ARG A O 1
ATOM 873 N N . PHE A 1 110 ? -9.006 -0.015 6.599 1.00 96.50 110 PHE A N 1
ATOM 874 C CA . PHE A 1 110 ? -10.410 0.199 6.942 1.00 96.50 110 PHE A CA 1
ATOM 875 C C . PHE A 1 110 ? -11.194 -1.118 7.067 1.00 96.50 110 PHE A C 1
ATOM 877 O O . PHE A 1 110 ? -11.827 -1.353 8.099 1.00 96.50 110 PHE A O 1
ATOM 884 N N . VAL A 1 111 ? -11.113 -2.021 6.084 1.00 96.50 111 VAL A N 1
ATOM 885 C CA . VAL A 1 111 ? -11.853 -3.294 6.118 1.00 96.50 111 VAL A CA 1
ATOM 886 C C . VAL A 1 111 ? -11.123 -4.354 6.954 1.00 96.50 111 VAL A C 1
ATOM 888 O O . VAL A 1 111 ? -11.663 -4.818 7.963 1.00 96.50 111 VAL A O 1
ATOM 891 N N . PHE A 1 112 ? -9.892 -4.726 6.592 1.00 96.50 112 PHE A N 1
ATOM 892 C CA . PHE A 1 112 ? -9.217 -5.905 7.151 1.00 96.50 112 PHE A CA 1
ATOM 893 C C . PHE A 1 112 ? -8.838 -5.812 8.628 1.00 96.50 112 PHE A C 1
ATOM 895 O O . PHE A 1 112 ? -8.799 -6.841 9.306 1.00 96.50 112 PHE A O 1
ATOM 902 N N . ILE A 1 113 ? -8.661 -4.605 9.174 1.00 93.62 113 ILE A N 1
ATOM 903 C CA . ILE A 1 113 ? -8.359 -4.396 10.600 1.00 93.62 113 ILE A CA 1
ATOM 904 C C . ILE A 1 113 ? -9.370 -5.083 11.539 1.00 93.62 113 ILE A C 1
ATOM 906 O O . ILE A 1 113 ? -9.023 -5.483 12.652 1.00 93.62 113 ILE A O 1
ATOM 910 N N . HIS A 1 114 ? -10.617 -5.263 11.089 1.00 93.00 114 HIS A N 1
ATOM 911 C CA . HIS A 1 114 ? -11.697 -5.901 11.848 1.00 93.00 114 HIS A CA 1
ATOM 912 C C . HIS A 1 114 ? -11.555 -7.424 11.956 1.00 93.00 114 HIS A C 1
ATOM 914 O O . HIS A 1 114 ? -12.240 -8.057 12.766 1.00 93.00 114 HIS A O 1
ATOM 920 N N . PHE A 1 115 ? -10.676 -8.013 11.150 1.00 94.31 115 PHE A N 1
ATOM 921 C CA . PHE A 1 115 ? -10.396 -9.442 11.132 1.00 94.31 115 PHE A CA 1
ATOM 922 C C . PHE A 1 115 ? -9.085 -9.795 11.843 1.00 94.31 115 PHE A C 1
ATOM 924 O O . PHE A 1 115 ? -8.872 -10.969 12.147 1.00 94.31 115 PHE A O 1
ATOM 931 N N . TYR A 1 116 ? -8.237 -8.810 12.163 1.00 93.19 116 TYR A N 1
ATOM 932 C CA . TYR A 1 116 ? -6.997 -9.044 12.905 1.00 93.19 116 TYR A CA 1
ATOM 933 C C . TYR A 1 116 ? -7.287 -9.334 14.382 1.00 93.19 116 TYR A C 1
ATOM 935 O O . TYR A 1 116 ? -8.000 -8.591 15.066 1.00 93.19 116 TYR A O 1
ATOM 943 N N . ALA A 1 117 ? -6.703 -10.417 14.888 1.00 89.75 117 ALA A N 1
ATOM 944 C CA . ALA A 1 117 ? -6.814 -10.840 16.278 1.00 89.75 117 ALA A CA 1
ATOM 945 C C . ALA A 1 117 ? -5.560 -10.458 17.083 1.00 89.75 117 ALA A C 1
ATOM 947 O O . ALA A 1 117 ? -4.516 -10.138 16.517 1.00 89.75 117 ALA A O 1
ATOM 948 N N . GLY A 1 118 ? -5.668 -10.509 18.412 1.00 92.69 118 GLY A N 1
ATOM 949 C CA . GLY A 1 118 ? -4.540 -10.301 19.319 1.00 92.69 118 GLY A CA 1
ATOM 950 C C . GLY A 1 118 ? -4.412 -8.884 19.881 1.00 92.69 118 GLY A C 1
ATOM 951 O O . GLY A 1 118 ? -5.334 -8.063 19.811 1.00 92.69 118 GLY A O 1
ATOM 952 N N . THR A 1 119 ? -3.257 -8.628 20.491 1.00 95.44 119 THR A N 1
ATOM 953 C CA . THR A 1 119 ? -2.885 -7.349 21.101 1.00 95.44 119 THR A CA 1
ATOM 954 C C . THR A 1 119 ? -2.782 -6.242 20.057 1.00 95.44 119 THR A C 1
ATOM 956 O O . THR A 1 119 ? -2.688 -6.486 18.854 1.00 95.44 119 THR A O 1
ATOM 959 N N . LYS A 1 120 ? -2.757 -4.990 20.523 1.00 94.19 120 LYS A N 1
ATOM 960 C CA . LYS A 1 120 ? -2.587 -3.814 19.663 1.00 94.19 120 LYS A CA 1
ATOM 961 C C . LYS A 1 120 ? -1.398 -3.966 18.702 1.00 94.19 120 LYS A C 1
ATOM 963 O O . LYS A 1 120 ? -1.560 -3.809 17.498 1.00 94.19 120 LYS A O 1
ATOM 968 N N . TRP A 1 121 ? -0.235 -4.363 19.219 1.00 95.88 121 TRP A N 1
ATOM 969 C CA . TRP A 1 121 ? 0.962 -4.565 18.402 1.00 95.88 121 TRP A CA 1
ATOM 970 C C . TRP A 1 121 ? 0.820 -5.723 17.406 1.00 95.88 121 TRP A C 1
ATOM 972 O O . TRP A 1 121 ? 1.177 -5.577 16.239 1.00 95.88 121 TRP A O 1
ATOM 982 N N . GLN A 1 122 ? 0.216 -6.841 17.823 1.00 96.56 122 GLN A N 1
ATOM 983 C CA . GLN A 1 122 ? -0.048 -7.976 16.931 1.00 96.56 122 GLN A CA 1
ATOM 984 C C . GLN A 1 122 ? -0.948 -7.591 15.750 1.00 96.56 122 GLN A C 1
ATOM 986 O O . GLN A 1 122 ? -0.735 -8.085 14.643 1.00 96.56 122 GLN A O 1
ATOM 991 N N . LYS A 1 123 ? -1.904 -6.672 15.941 1.00 95.56 123 LYS A N 1
ATOM 992 C CA . LYS A 1 123 ? -2.738 -6.157 14.843 1.00 95.56 123 LYS A CA 1
ATOM 993 C C . LYS A 1 123 ? -1.933 -5.359 13.821 1.00 95.56 123 LYS A C 1
ATOM 995 O O . LYS A 1 123 ? -2.155 -5.540 12.628 1.00 95.56 123 LYS A O 1
ATOM 1000 N N . HIS A 1 124 ? -0.984 -4.530 14.258 1.00 97.62 124 HIS A N 1
ATOM 1001 C CA . HIS A 1 124 ? -0.117 -3.785 13.340 1.00 97.62 124 HIS A CA 1
ATOM 1002 C C . HIS A 1 124 ? 0.806 -4.715 12.552 1.00 97.62 124 HIS A C 1
ATOM 1004 O O . HIS A 1 124 ? 0.908 -4.582 11.334 1.00 97.62 124 HIS A O 1
ATOM 1010 N N . LEU A 1 125 ? 1.403 -5.710 13.218 1.00 97.94 125 LEU A N 1
ATOM 1011 C CA . LEU A 1 125 ? 2.218 -6.729 12.553 1.00 97.94 125 LEU A CA 1
ATOM 1012 C C . LEU A 1 125 ? 1.398 -7.561 11.559 1.00 97.94 125 LEU A C 1
ATOM 1014 O O . LEU A 1 125 ? 1.850 -7.792 10.443 1.00 97.94 125 LEU A O 1
ATOM 1018 N N . SER A 1 126 ? 0.175 -7.953 11.930 1.00 96.81 126 SER A N 1
ATOM 1019 C CA . SER A 1 126 ? -0.742 -8.671 11.033 1.00 96.81 126 SER A CA 1
ATOM 1020 C C . SER A 1 126 ? -1.105 -7.822 9.816 1.00 96.81 126 SER A C 1
ATOM 1022 O O . SER A 1 126 ? -1.100 -8.325 8.698 1.00 96.81 126 SER A O 1
ATOM 1024 N N . SER A 1 127 ? -1.357 -6.524 10.020 1.00 97.25 127 SER A N 1
ATOM 1025 C CA . SER A 1 127 ? -1.609 -5.574 8.935 1.00 97.25 127 SER A CA 1
ATOM 1026 C C . SER A 1 127 ? -0.435 -5.500 7.969 1.00 97.25 127 SER A C 1
ATOM 1028 O O . SER A 1 127 ? -0.651 -5.534 6.763 1.00 97.25 127 SER A O 1
ATOM 1030 N N . GLY A 1 128 ? 0.794 -5.403 8.484 1.00 98.31 128 GLY A N 1
ATOM 1031 C CA . GLY A 1 128 ? 1.986 -5.361 7.643 1.00 98.31 128 GLY A CA 1
ATOM 1032 C C . GLY A 1 128 ? 2.221 -6.666 6.895 1.00 98.31 128 GLY A C 1
ATOM 1033 O O . GLY A 1 128 ? 2.491 -6.635 5.701 1.00 98.31 128 GLY A O 1
ATOM 1034 N N . PHE A 1 129 ? 2.049 -7.804 7.568 1.00 98.12 129 PHE A N 1
ATOM 1035 C CA . PHE A 1 129 ? 2.210 -9.127 6.967 1.00 98.12 129 PHE A CA 1
ATOM 1036 C C . PHE A 1 129 ? 1.200 -9.391 5.849 1.00 98.12 129 PHE A C 1
ATOM 1038 O O . PHE A 1 129 ? 1.559 -9.887 4.790 1.00 98.12 129 PHE A O 1
ATOM 1045 N N . ILE A 1 130 ? -0.072 -9.054 6.063 1.00 97.69 130 ILE A N 1
ATOM 1046 C CA . ILE A 1 130 ? -1.122 -9.284 5.064 1.00 97.69 130 ILE A CA 1
ATOM 1047 C C . ILE A 1 130 ? -0.946 -8.342 3.871 1.00 97.69 130 ILE A C 1
ATOM 1049 O O . ILE A 1 130 ? -1.126 -8.763 2.729 1.00 97.69 130 ILE A O 1
ATOM 1053 N N . PHE A 1 131 ? -0.537 -7.097 4.125 1.00 98.12 131 PHE A N 1
ATOM 1054 C CA . PHE A 1 131 ? -0.213 -6.142 3.073 1.00 98.12 131 PHE A CA 1
ATOM 1055 C C . PHE A 1 131 ? 0.993 -6.607 2.241 1.00 98.12 131 PHE A C 1
ATOM 1057 O O . PHE A 1 131 ? 0.890 -6.699 1.021 1.00 98.12 131 PHE A O 1
ATOM 1064 N N . SER A 1 132 ? 2.098 -7.026 2.867 1.00 98.38 132 SER A N 1
ATOM 1065 C CA . SER A 1 132 ? 3.259 -7.551 2.133 1.00 98.38 132 SER A CA 1
ATOM 1066 C C . SER A 1 132 ? 2.965 -8.856 1.393 1.00 98.38 132 SER A C 1
ATOM 1068 O O . SER A 1 132 ? 3.425 -9.032 0.265 1.00 98.38 132 SER A O 1
ATOM 1070 N N . MET A 1 133 ? 2.159 -9.747 1.979 1.00 97.38 133 MET A N 1
ATOM 1071 C CA . MET A 1 133 ? 1.721 -10.980 1.324 1.00 97.38 133 MET A CA 1
ATOM 1072 C C . MET A 1 133 ? 0.922 -10.684 0.053 1.00 97.38 133 MET A C 1
ATOM 1074 O O . MET A 1 133 ? 1.105 -11.374 -0.942 1.00 97.38 133 MET A O 1
ATOM 1078 N N . SER A 1 134 ? 0.083 -9.642 0.047 1.00 96.44 134 SER A N 1
ATOM 1079 C CA . SER A 1 134 ? -0.669 -9.264 -1.155 1.00 96.44 134 SER A CA 1
ATOM 1080 C C . SER A 1 134 ? 0.243 -8.909 -2.336 1.00 96.44 134 SER A C 1
ATOM 1082 O O . SER A 1 134 ? -0.019 -9.346 -3.451 1.00 96.44 134 SER A O 1
ATOM 1084 N N . HIS A 1 135 ? 1.372 -8.237 -2.084 1.00 95.19 135 HIS A N 1
ATOM 1085 C CA . HIS A 1 135 ? 2.379 -7.968 -3.113 1.00 95.19 135 HIS A CA 1
ATOM 1086 C C . HIS A 1 135 ? 3.176 -9.215 -3.503 1.00 95.19 135 HIS A C 1
ATOM 1088 O O . HIS A 1 135 ? 3.560 -9.358 -4.662 1.00 95.19 135 HIS A O 1
ATOM 1094 N N . ALA A 1 136 ? 3.408 -10.137 -2.563 1.00 96.00 136 ALA A N 1
ATOM 1095 C CA . ALA A 1 136 ? 4.064 -11.407 -2.866 1.00 96.00 136 ALA A CA 1
ATOM 1096 C C . ALA A 1 136 ? 3.261 -12.239 -3.876 1.00 96.00 136 ALA A C 1
ATOM 1098 O O . ALA A 1 136 ? 3.848 -12.929 -4.705 1.00 96.00 136 ALA A O 1
ATOM 1099 N N . LEU A 1 137 ? 1.927 -12.148 -3.852 1.00 95.00 137 LEU A N 1
ATOM 1100 C CA . LEU A 1 137 ? 1.076 -12.878 -4.793 1.00 95.00 137 LEU A CA 1
ATOM 1101 C C . LEU A 1 137 ? 1.271 -12.433 -6.250 1.00 95.00 137 LEU A C 1
ATOM 1103 O O . LEU A 1 137 ? 1.129 -13.255 -7.152 1.00 95.00 137 LEU 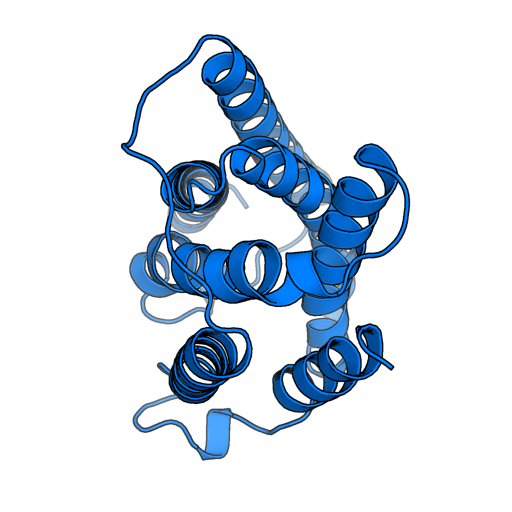A O 1
ATOM 1107 N N . SER A 1 138 ? 1.688 -11.189 -6.497 1.00 89.31 138 SER A N 1
ATOM 1108 C CA . SER A 1 138 ? 2.016 -10.718 -7.849 1.00 89.31 138 SER A CA 1
ATOM 1109 C C . SER A 1 138 ? 3.161 -11.510 -8.492 1.00 89.31 138 SER A C 1
ATOM 1111 O O . SER A 1 138 ? 3.241 -11.594 -9.717 1.00 89.31 138 SER A O 1
ATOM 1113 N N . MET A 1 139 ? 4.017 -12.154 -7.690 1.00 93.44 139 MET A N 1
ATOM 1114 C CA . MET A 1 139 ? 5.103 -12.996 -8.195 1.00 93.44 139 MET A CA 1
ATOM 1115 C C . MET A 1 139 ? 4.614 -14.236 -8.951 1.00 93.44 139 MET A C 1
ATOM 1117 O O . MET A 1 139 ? 5.353 -14.755 -9.778 1.00 93.44 139 MET A O 1
ATOM 1121 N N . PHE A 1 140 ? 3.386 -14.712 -8.715 1.00 93.00 140 PHE A N 1
ATOM 1122 C CA . PHE A 1 140 ? 2.846 -15.862 -9.453 1.00 93.00 140 PHE A CA 1
ATOM 1123 C C . PHE A 1 140 ? 2.648 -15.577 -10.945 1.00 93.00 140 PHE A C 1
ATOM 1125 O O . PHE A 1 140 ? 2.667 -16.504 -11.753 1.00 93.00 140 PHE A O 1
ATOM 1132 N N . HIS A 1 141 ? 2.468 -14.306 -11.303 1.00 89.25 141 HIS A N 1
ATOM 1133 C CA . HIS A 1 141 ? 2.223 -13.863 -12.674 1.00 89.25 141 HIS A CA 1
ATOM 1134 C C . HIS A 1 141 ? 3.391 -13.059 -13.254 1.00 89.25 141 HIS A C 1
ATOM 1136 O O . HIS A 1 141 ? 3.446 -12.829 -14.462 1.00 89.25 141 HIS A O 1
ATOM 1142 N N . ALA A 1 142 ? 4.336 -12.635 -12.414 1.00 89.19 142 ALA A N 1
ATOM 1143 C CA . ALA A 1 142 ? 5.493 -11.877 -12.851 1.00 89.19 142 ALA A CA 1
ATOM 1144 C C . ALA A 1 142 ? 6.541 -12.773 -13.540 1.00 89.19 142 ALA A C 1
ATOM 1146 O O . ALA A 1 142 ? 6.802 -13.892 -13.097 1.00 89.19 142 ALA A O 1
ATOM 1147 N N . PRO A 1 143 ? 7.222 -12.272 -14.586 1.00 93.56 143 PRO A N 1
ATOM 1148 C CA . PRO A 1 143 ? 8.432 -12.904 -15.092 1.00 93.56 143 PRO A CA 1
ATOM 1149 C C . PRO A 1 143 ? 9.485 -13.079 -13.989 1.00 93.56 143 PRO A C 1
ATOM 1151 O O . PRO A 1 143 ? 9.706 -12.173 -13.181 1.00 93.56 143 PRO A O 1
ATOM 1154 N N . GLN A 1 144 ? 10.210 -14.202 -14.014 1.00 95.31 144 GLN A N 1
ATOM 1155 C CA . GLN A 1 144 ? 11.239 -14.522 -13.012 1.00 95.31 144 GLN A CA 1
ATOM 1156 C C . GLN A 1 144 ? 12.327 -13.445 -12.886 1.00 95.31 144 GLN A C 1
ATOM 1158 O O . GLN A 1 144 ? 12.862 -13.234 -11.798 1.00 95.31 144 GLN A O 1
ATOM 1163 N N . SER A 1 145 ? 12.614 -12.712 -13.968 1.00 95.25 145 SER A N 1
ATOM 1164 C CA . SER A 1 145 ? 13.556 -11.585 -13.974 1.00 95.25 145 SER A CA 1
ATOM 1165 C C . SER A 1 145 ? 13.174 -10.462 -13.003 1.00 95.25 145 SER A C 1
ATOM 1167 O O . SER A 1 145 ? 14.049 -9.726 -12.558 1.00 95.25 145 SER A O 1
ATOM 1169 N N . TRP A 1 146 ? 11.891 -10.331 -12.648 1.00 95.56 146 TRP A N 1
ATOM 1170 C CA . TRP A 1 146 ? 11.397 -9.313 -11.717 1.00 95.56 146 TRP A CA 1
ATOM 1171 C C . TRP A 1 146 ? 11.337 -9.785 -10.262 1.00 95.56 146 TRP A C 1
ATOM 1173 O O . TRP A 1 146 ? 11.133 -8.966 -9.369 1.00 95.56 146 TRP A O 1
ATOM 1183 N N . HIS A 1 147 ? 11.541 -11.074 -9.975 1.00 95.69 147 HIS A N 1
ATOM 1184 C CA . HIS A 1 147 ? 11.453 -11.601 -8.607 1.00 95.69 147 HIS A CA 1
ATOM 1185 C C . HIS A 1 147 ? 12.359 -10.876 -7.594 1.00 95.69 147 HIS A C 1
ATOM 1187 O O . HIS A 1 147 ? 11.887 -10.611 -6.488 1.00 95.69 147 HIS A O 1
ATOM 1193 N N . PRO A 1 148 ? 13.607 -10.482 -7.930 1.00 96.62 148 PRO A N 1
ATOM 1194 C CA . PRO A 1 148 ? 14.439 -9.706 -7.012 1.00 96.62 148 PRO A CA 1
ATOM 1195 C C . PRO A 1 148 ? 13.804 -8.379 -6.574 1.00 96.62 148 PRO A C 1
ATOM 1197 O O . PRO A 1 148 ? 13.884 -8.026 -5.397 1.00 96.62 148 PRO A O 1
ATOM 1200 N N . PHE A 1 149 ? 13.127 -7.674 -7.490 1.00 96.19 149 PHE A N 1
ATOM 1201 C CA . PHE A 1 149 ? 12.366 -6.469 -7.154 1.00 96.19 149 PHE A CA 1
ATOM 1202 C C . PHE A 1 149 ? 11.245 -6.800 -6.165 1.00 96.19 149 PHE A C 1
ATOM 1204 O O . PHE A 1 149 ? 11.115 -6.129 -5.141 1.00 96.19 149 PHE A O 1
ATOM 1211 N N . PHE A 1 150 ? 10.484 -7.870 -6.420 1.00 96.19 150 PHE A N 1
ATOM 1212 C CA . PHE A 1 150 ? 9.394 -8.281 -5.535 1.00 96.19 150 PHE A CA 1
ATOM 1213 C C . PHE A 1 150 ? 9.878 -8.665 -4.133 1.00 96.19 150 PHE A C 1
ATOM 1215 O O . PHE A 1 150 ? 9.220 -8.312 -3.160 1.00 96.19 150 PHE A O 1
ATOM 1222 N N . TYR A 1 151 ? 11.041 -9.304 -3.974 1.00 97.00 151 TYR A N 1
ATOM 1223 C CA . TYR A 1 151 ? 11.584 -9.593 -2.638 1.00 97.00 151 TYR A CA 1
ATOM 1224 C C . TYR A 1 151 ? 11.858 -8.323 -1.826 1.00 97.00 151 TYR A C 1
ATOM 1226 O O . TYR A 1 151 ? 11.528 -8.248 -0.635 1.00 97.00 151 TYR A O 1
ATOM 1234 N N . LEU A 1 152 ? 12.417 -7.297 -2.474 1.00 97.06 152 LEU A N 1
ATOM 1235 C CA . LEU A 1 152 ? 12.607 -6.000 -1.836 1.00 97.06 152 LEU A CA 1
ATOM 1236 C C . LEU A 1 152 ? 11.260 -5.312 -1.569 1.00 97.06 152 LEU A C 1
ATOM 1238 O O . LEU A 1 152 ? 11.068 -4.759 -0.485 1.00 97.06 152 LEU A O 1
ATOM 1242 N N . GLN A 1 153 ? 10.310 -5.417 -2.504 1.00 97.44 153 GLN A N 1
ATOM 1243 C CA . GLN A 1 153 ? 8.954 -4.893 -2.352 1.00 97.44 153 GLN A CA 1
ATOM 1244 C C . GLN A 1 153 ? 8.218 -5.486 -1.165 1.00 97.44 153 GLN A C 1
ATOM 1246 O O . GLN A 1 153 ? 7.689 -4.738 -0.353 1.00 97.44 153 GLN A O 1
ATOM 1251 N N . ILE A 1 154 ? 8.231 -6.804 -1.003 1.00 98.12 154 ILE A N 1
ATOM 1252 C CA . ILE A 1 154 ? 7.616 -7.487 0.139 1.00 98.12 154 ILE A CA 1
ATOM 1253 C C . ILE A 1 154 ? 8.194 -6.946 1.455 1.00 98.12 154 ILE A C 1
ATOM 1255 O O . ILE A 1 154 ? 7.456 -6.709 2.414 1.00 98.12 154 ILE A O 1
ATOM 1259 N N . SER A 1 155 ? 9.505 -6.694 1.487 1.00 98.19 155 SER A N 1
ATOM 1260 C CA . SER A 1 155 ? 10.205 -6.192 2.671 1.00 98.19 155 SER A CA 1
ATOM 1261 C C . SER A 1 155 ? 9.777 -4.769 3.043 1.00 98.19 155 SER A C 1
ATOM 1263 O O . SER A 1 155 ? 9.360 -4.537 4.180 1.00 98.19 155 SER A O 1
ATOM 1265 N N . TYR A 1 156 ? 9.828 -3.810 2.109 1.00 98.12 156 TYR A N 1
ATOM 1266 C CA . TYR A 1 156 ? 9.401 -2.440 2.421 1.00 98.12 156 TYR A CA 1
ATOM 1267 C C . TYR A 1 156 ? 7.883 -2.330 2.582 1.00 98.12 156 TYR A C 1
ATOM 1269 O O . TYR A 1 156 ? 7.419 -1.559 3.423 1.00 98.12 156 TYR A O 1
ATOM 1277 N N . ALA A 1 157 ? 7.100 -3.132 1.853 1.00 98.38 157 ALA A N 1
ATOM 1278 C CA . ALA A 1 157 ? 5.651 -3.164 1.987 1.00 98.38 157 ALA A CA 1
ATOM 1279 C C . ALA A 1 157 ? 5.262 -3.629 3.387 1.00 98.38 157 ALA A C 1
ATOM 1281 O O . ALA A 1 157 ? 4.379 -3.034 3.987 1.00 98.38 157 ALA A O 1
ATOM 1282 N N . PHE A 1 158 ? 5.960 -4.603 3.977 1.00 98.75 158 PHE A N 1
ATOM 1283 C CA . PHE A 1 158 ? 5.709 -4.993 5.366 1.00 98.75 158 PHE A CA 1
ATOM 1284 C C . PHE A 1 158 ? 5.863 -3.807 6.331 1.00 98.75 158 PHE A C 1
ATOM 1286 O O . PHE A 1 158 ? 4.987 -3.559 7.165 1.00 98.75 158 PHE A O 1
ATOM 1293 N N . VAL A 1 159 ? 6.949 -3.039 6.197 1.00 98.62 159 VAL A N 1
ATOM 1294 C CA . VAL A 1 159 ? 7.236 -1.895 7.076 1.00 98.62 159 VAL A CA 1
ATOM 1295 C C . VAL A 1 159 ? 6.232 -0.760 6.857 1.00 98.62 159 VAL A C 1
ATOM 1297 O O . VAL A 1 159 ? 5.662 -0.260 7.828 1.00 98.62 159 VAL A O 1
ATOM 1300 N N . LEU A 1 160 ? 5.951 -0.390 5.603 1.00 98.69 160 LEU A N 1
ATOM 1301 C CA . LEU A 1 160 ? 4.925 0.602 5.257 1.00 98.69 160 LEU A CA 1
ATOM 1302 C C . LEU A 1 160 ? 3.541 0.158 5.760 1.00 98.69 160 LEU A C 1
ATOM 1304 O O . LEU A 1 160 ? 2.804 0.919 6.385 1.00 98.69 160 LEU A O 1
ATOM 1308 N N . GLY A 1 161 ? 3.260 -1.129 5.573 1.00 98.50 161 GLY A N 1
ATOM 1309 C CA . GLY A 1 161 ? 2.269 -1.966 6.229 1.00 98.50 161 GLY A CA 1
ATOM 1310 C C . GLY A 1 161 ? 1.952 -1.545 7.661 1.00 98.50 161 GLY A C 1
ATOM 1311 O O . GLY A 1 161 ? 0.854 -1.064 7.972 1.00 98.50 161 GLY A O 1
ATOM 1312 N N . VAL A 1 162 ? 2.963 -1.708 8.511 1.00 98.56 162 VAL A N 1
ATOM 1313 C CA . VAL A 1 162 ? 2.942 -1.385 9.940 1.00 98.56 162 VAL A CA 1
ATOM 1314 C C . VAL A 1 162 ? 2.791 0.121 10.179 1.00 98.56 162 VAL A C 1
ATOM 1316 O O . VAL A 1 162 ? 1.956 0.512 10.996 1.00 98.56 162 VAL A O 1
ATOM 1319 N N . ILE A 1 163 ? 3.533 0.972 9.459 1.00 98.31 163 ILE A N 1
ATOM 1320 C CA . ILE A 1 163 ? 3.487 2.440 9.612 1.00 98.31 163 ILE A CA 1
ATOM 1321 C C . ILE A 1 163 ? 2.069 2.980 9.376 1.00 98.31 163 ILE A C 1
ATOM 1323 O O . ILE A 1 163 ? 1.527 3.690 10.226 1.00 98.31 163 ILE A O 1
ATOM 1327 N N . CYS A 1 164 ? 1.432 2.608 8.266 1.00 98.31 164 CYS A N 1
ATOM 1328 C CA . CYS A 1 164 ? 0.065 3.030 7.964 1.00 98.31 164 CYS A CA 1
ATOM 1329 C C . CYS A 1 164 ? -0.942 2.454 8.976 1.00 98.31 164 CYS A C 1
ATOM 1331 O O . CYS A 1 164 ? -1.895 3.130 9.362 1.00 98.31 164 CYS A O 1
ATOM 1333 N N . SER A 1 165 ? -0.716 1.239 9.490 1.00 97.62 165 SER A N 1
ATOM 1334 C CA . SER A 1 165 ? -1.558 0.675 10.554 1.00 97.62 165 SER A CA 1
ATOM 1335 C C . SER A 1 165 ? -1.485 1.489 11.856 1.00 97.62 165 SER A C 1
ATOM 1337 O O . SER A 1 165 ? -2.512 1.714 12.496 1.00 97.62 165 SER A O 1
ATOM 1339 N N . LEU A 1 166 ? -0.296 1.978 12.229 1.00 96.62 166 LEU A N 1
ATOM 1340 C CA . LEU A 1 166 ? -0.108 2.880 13.373 1.00 96.62 166 LEU A CA 1
ATOM 1341 C C . LEU A 1 166 ? -0.792 4.237 13.141 1.00 96.62 166 LEU A C 1
ATOM 1343 O O . LEU A 1 166 ? -1.443 4.770 14.039 1.00 96.62 166 LEU A O 1
ATOM 1347 N N . ALA A 1 167 ? -0.708 4.780 11.924 1.00 95.50 167 ALA A N 1
ATOM 1348 C CA . ALA A 1 167 ? -1.385 6.026 11.558 1.00 95.50 167 ALA A CA 1
ATOM 1349 C C . ALA A 1 167 ? -2.922 5.915 11.618 1.00 95.50 167 ALA A C 1
ATOM 1351 O O . ALA A 1 167 ? -3.613 6.903 11.882 1.00 95.50 167 ALA A O 1
ATOM 1352 N N . PHE A 1 168 ? -3.460 4.711 11.402 1.00 94.94 168 PHE A N 1
ATOM 1353 C CA . PHE A 1 168 ? -4.894 4.433 11.406 1.00 94.94 168 PHE A CA 1
ATOM 1354 C C . PHE A 1 168 ? -5.507 4.267 12.811 1.00 94.94 168 PHE A C 1
ATOM 1356 O O . PHE A 1 168 ? -6.725 4.186 12.927 1.00 94.94 168 PHE A O 1
ATOM 1363 N N . GLU A 1 169 ? -4.736 4.246 13.905 1.00 87.88 169 GLU A N 1
ATOM 1364 C CA . GLU A 1 169 ? -5.256 3.933 15.254 1.00 87.88 169 GLU A CA 1
ATOM 1365 C C . GLU A 1 169 ? -6.470 4.769 15.701 1.00 87.88 169 GLU A C 1
ATOM 1367 O O . GLU A 1 169 ? -7.318 4.283 16.448 1.00 87.88 169 GLU A O 1
ATOM 1372 N N . LYS A 1 170 ? -6.586 6.011 15.219 1.00 84.38 170 LYS A N 1
ATOM 1373 C CA . LYS A 1 170 ? -7.723 6.909 15.495 1.00 84.38 170 LYS A CA 1
ATOM 1374 C C . LYS A 1 170 ? -8.873 6.777 14.490 1.00 84.38 170 LYS A C 1
ATOM 1376 O O . LYS A 1 170 ? -9.706 7.673 14.413 1.00 84.38 170 LYS A O 1
ATOM 1381 N N . ARG A 1 171 ? -8.881 5.699 13.698 1.00 86.38 171 ARG A N 1
ATOM 1382 C CA . ARG A 1 171 ? -9.815 5.398 12.597 1.00 86.38 171 ARG A CA 1
ATOM 1383 C C . ARG A 1 171 ? -9.863 6.438 11.479 1.00 86.38 171 ARG A C 1
ATOM 1385 O O . ARG A 1 171 ? -10.735 6.390 10.613 1.00 86.38 171 ARG A O 1
ATOM 1392 N N . ASN A 1 172 ? -8.876 7.327 11.449 1.00 90.88 172 ASN A N 1
ATOM 1393 C CA . ASN A 1 172 ? -8.734 8.321 10.406 1.00 90.88 172 ASN A CA 1
ATOM 1394 C C . ASN A 1 172 ? -8.007 7.700 9.208 1.00 90.88 172 ASN A C 1
ATOM 1396 O O . ASN A 1 172 ? -6.787 7.549 9.237 1.00 90.88 172 ASN A O 1
ATOM 1400 N N . ILE A 1 173 ? -8.758 7.364 8.158 1.00 95.44 173 ILE A N 1
ATOM 1401 C CA . ILE A 1 173 ? -8.216 6.754 6.936 1.00 95.44 173 ILE A CA 1
ATOM 1402 C C . ILE A 1 173 ? -7.336 7.710 6.120 1.00 95.44 173 ILE A C 1
ATOM 1404 O O . ILE A 1 173 ? -6.482 7.268 5.363 1.00 95.44 173 ILE A O 1
ATOM 1408 N N . ILE A 1 174 ? -7.487 9.025 6.296 1.00 95.50 174 ILE A N 1
ATOM 1409 C CA . ILE A 1 174 ? -6.749 10.023 5.511 1.00 95.50 174 ILE A CA 1
ATOM 1410 C C . ILE A 1 174 ? -5.254 9.959 5.839 1.00 95.50 174 ILE A C 1
ATOM 1412 O O . ILE A 1 174 ? -4.423 10.072 4.946 1.00 95.50 174 ILE A O 1
ATOM 1416 N N . LYS A 1 175 ? -4.893 9.744 7.111 1.00 95.50 175 LYS A N 1
ATOM 1417 C CA . LYS A 1 175 ? -3.486 9.689 7.539 1.00 95.50 175 LYS A CA 1
ATOM 1418 C C . LYS A 1 175 ? -2.681 8.584 6.839 1.00 95.50 175 LYS A C 1
ATOM 1420 O O . LYS A 1 175 ? -1.671 8.925 6.228 1.00 95.50 175 LYS A O 1
ATOM 1425 N N . PRO A 1 176 ? -3.080 7.298 6.892 1.00 97.38 176 PRO A N 1
ATOM 1426 C CA . PRO A 1 176 ? -2.354 6.255 6.181 1.00 97.38 176 PRO A CA 1
ATOM 1427 C C . PRO A 1 176 ? -2.362 6.468 4.664 1.00 97.38 176 PRO A C 1
ATOM 1429 O O . PRO A 1 176 ? -1.326 6.246 4.048 1.00 97.38 176 PRO A O 1
ATOM 1432 N N . ILE A 1 177 ? -3.455 6.984 4.077 1.00 97.88 177 ILE A N 1
ATOM 1433 C CA . ILE A 1 177 ? -3.493 7.323 2.644 1.00 97.88 177 ILE A CA 1
ATOM 1434 C C . ILE A 1 177 ? -2.381 8.319 2.317 1.00 97.88 177 ILE A C 1
ATOM 1436 O O . ILE A 1 177 ? -1.571 8.053 1.441 1.00 97.88 177 ILE A O 1
ATOM 1440 N N . LEU A 1 178 ? -2.282 9.432 3.048 1.00 97.56 178 LEU A N 1
ATOM 1441 C CA . LEU A 1 178 ? -1.257 10.446 2.790 1.00 97.56 178 LEU A CA 1
ATOM 1442 C C . LEU A 1 178 ? 0.167 9.911 2.982 1.00 97.56 178 LEU A C 1
ATOM 1444 O O . LEU A 1 178 ? 1.041 10.236 2.184 1.00 97.56 178 LEU A O 1
ATOM 1448 N N . LEU A 1 179 ? 0.415 9.087 4.005 1.00 98.38 179 LEU A N 1
ATOM 1449 C CA . LEU A 1 179 ? 1.730 8.464 4.198 1.00 98.38 179 LEU A CA 1
ATOM 1450 C C . LEU A 1 179 ? 2.087 7.552 3.020 1.00 98.38 179 LEU A C 1
ATOM 1452 O O . LEU A 1 179 ? 3.182 7.645 2.472 1.00 98.38 179 LEU A O 1
ATOM 1456 N N . HIS A 1 180 ? 1.150 6.725 2.577 1.00 98.69 180 HIS A N 1
ATOM 1457 C CA . HIS A 1 180 ? 1.352 5.850 1.433 1.00 98.69 180 HIS A CA 1
ATOM 1458 C C . HIS A 1 180 ? 1.544 6.647 0.131 1.00 98.69 180 HIS A C 1
ATOM 1460 O O . HIS A 1 180 ? 2.474 6.376 -0.623 1.00 98.69 180 HIS A O 1
ATOM 1466 N N . MET A 1 181 ? 0.764 7.709 -0.093 1.00 98.69 181 MET A N 1
ATOM 1467 C CA . MET A 1 181 ? 0.971 8.637 -1.212 1.00 98.69 181 MET A CA 1
ATOM 1468 C C . MET A 1 181 ? 2.371 9.260 -1.182 1.00 98.69 181 MET A C 1
ATOM 1470 O O . MET A 1 181 ? 3.021 9.330 -2.219 1.00 98.69 181 MET A O 1
ATOM 1474 N N . ILE A 1 182 ? 2.865 9.678 -0.009 1.00 98.50 182 ILE A N 1
ATOM 1475 C CA . ILE A 1 182 ? 4.234 10.192 0.148 1.00 98.50 182 ILE A CA 1
ATOM 1476 C C . ILE A 1 182 ? 5.245 9.116 -0.252 1.00 98.50 182 ILE A C 1
ATOM 1478 O O . ILE A 1 182 ? 6.124 9.395 -1.059 1.00 98.50 182 ILE A O 1
ATOM 1482 N N . PHE A 1 183 ? 5.114 7.890 0.259 1.00 98.62 183 PHE A N 1
ATOM 1483 C CA . PHE A 1 183 ? 6.005 6.785 -0.102 1.00 98.62 183 PHE A CA 1
ATOM 1484 C C . PHE A 1 183 ? 6.029 6.542 -1.621 1.00 98.62 183 PHE A C 1
ATOM 1486 O O . PHE A 1 183 ? 7.095 6.538 -2.240 1.00 98.62 183 PHE A O 1
ATOM 1493 N N . ASN A 1 184 ? 4.851 6.429 -2.237 1.00 98.44 184 ASN A N 1
ATOM 1494 C CA . ASN A 1 184 ? 4.707 6.165 -3.666 1.00 98.44 184 ASN A CA 1
ATOM 1495 C C . ASN A 1 184 ? 5.148 7.348 -4.534 1.00 98.44 184 ASN A C 1
ATOM 1497 O O . ASN A 1 184 ? 5.649 7.133 -5.635 1.00 98.44 184 ASN A O 1
ATOM 1501 N N . LEU A 1 185 ? 5.038 8.588 -4.049 1.00 98.56 185 LEU A N 1
ATOM 1502 C CA . LEU A 1 185 ? 5.538 9.768 -4.753 1.00 98.56 185 LEU A CA 1
ATOM 1503 C C . LEU A 1 185 ? 7.063 9.724 -4.917 1.00 98.56 185 LEU A C 1
ATOM 1505 O O . LEU A 1 185 ? 7.565 10.075 -5.982 1.00 98.56 185 LEU A O 1
ATOM 1509 N N . PHE A 1 186 ? 7.806 9.260 -3.909 1.00 98.25 186 PHE A N 1
ATOM 1510 C CA . PHE A 1 186 ? 9.259 9.087 -4.030 1.00 98.25 186 PHE A CA 1
ATOM 1511 C C . PHE A 1 186 ? 9.613 8.037 -5.089 1.00 98.25 186 PHE A C 1
ATOM 1513 O O . PHE A 1 186 ? 10.490 8.282 -5.917 1.00 98.25 186 PHE A O 1
ATOM 1520 N N . PHE A 1 187 ? 8.905 6.903 -5.109 1.00 96.88 187 PHE A N 1
ATOM 1521 C CA . PHE A 1 187 ? 9.073 5.887 -6.152 1.00 96.88 187 PHE A CA 1
ATOM 1522 C C . PHE A 1 187 ? 8.708 6.421 -7.535 1.00 96.88 187 PHE A C 1
ATOM 1524 O O . PHE A 1 187 ? 9.460 6.209 -8.483 1.00 96.88 187 PHE A O 1
ATOM 1531 N N . TYR A 1 188 ? 7.602 7.156 -7.652 1.00 97.50 188 TYR A N 1
ATOM 1532 C CA . TYR A 1 188 ? 7.196 7.814 -8.889 1.00 97.50 188 TYR A CA 1
ATOM 1533 C C . TYR A 1 188 ? 8.296 8.734 -9.415 1.00 97.50 188 TYR A C 1
ATOM 1535 O O . TYR A 1 188 ? 8.724 8.567 -10.554 1.00 97.50 188 TYR A O 1
ATOM 1543 N N . VAL A 1 189 ? 8.791 9.654 -8.577 1.00 97.69 189 VAL A N 1
ATOM 1544 C CA . VAL A 1 189 ? 9.863 10.585 -8.951 1.00 97.69 189 VAL A CA 1
ATOM 1545 C C . VAL A 1 189 ? 11.092 9.809 -9.405 1.00 97.69 189 VAL A C 1
ATOM 1547 O O . VAL A 1 189 ? 11.568 10.048 -10.507 1.00 97.69 189 VAL A O 1
ATOM 1550 N N . ALA A 1 190 ? 11.550 8.834 -8.615 1.00 95.75 190 ALA A N 1
ATOM 1551 C CA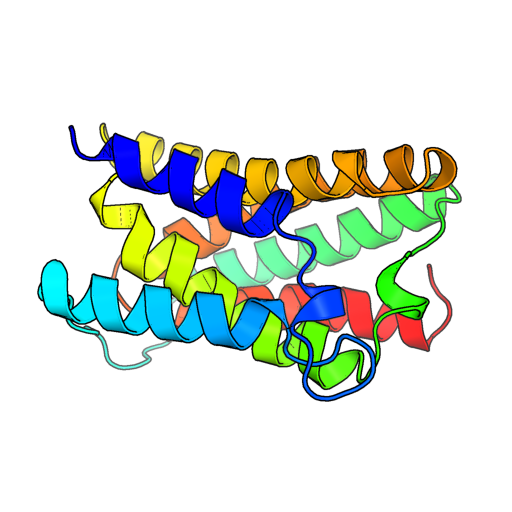 . ALA A 1 190 ? 12.725 8.038 -8.952 1.00 95.75 190 ALA A CA 1
ATOM 1552 C C . ALA A 1 190 ? 12.562 7.252 -10.267 1.00 95.75 190 ALA A C 1
ATOM 1554 O O . ALA A 1 190 ? 13.536 7.095 -10.999 1.00 95.75 190 ALA A O 1
ATOM 1555 N N . THR A 1 191 ? 11.338 6.815 -10.584 1.00 94.44 191 THR A N 1
ATOM 1556 C CA . THR A 1 191 ? 10.997 6.149 -11.850 1.00 94.44 191 THR A CA 1
ATOM 1557 C C . THR A 1 191 ? 11.093 7.125 -13.024 1.00 94.44 191 THR A C 1
ATOM 1559 O O . THR A 1 191 ? 11.796 6.863 -13.993 1.00 94.44 191 THR A O 1
ATOM 1562 N N . VAL A 1 192 ? 10.421 8.281 -12.951 1.00 95.62 192 VAL A N 1
ATOM 1563 C CA . VAL A 1 192 ? 10.366 9.231 -14.081 1.00 95.62 192 VAL A CA 1
ATOM 1564 C C . VAL A 1 192 ? 11.685 9.972 -14.309 1.00 95.62 192 VAL A C 1
ATOM 1566 O O . VAL A 1 192 ? 11.945 10.431 -15.419 1.00 95.62 192 VAL A O 1
ATOM 1569 N N . THR A 1 193 ? 12.539 10.077 -13.286 1.00 94.12 193 THR A N 1
ATOM 1570 C CA . THR A 1 193 ? 13.898 10.627 -13.404 1.00 94.12 193 THR A CA 1
ATOM 1571 C C . THR A 1 193 ? 14.948 9.570 -13.749 1.00 94.12 193 THR A C 1
ATOM 1573 O O . THR A 1 193 ? 16.136 9.890 -13.723 1.00 94.12 193 THR A O 1
ATOM 1576 N N . ASN A 1 194 ? 14.550 8.325 -14.049 1.00 88.06 194 ASN A N 1
ATOM 1577 C CA . ASN A 1 194 ? 15.449 7.198 -14.344 1.00 88.06 194 ASN A CA 1
ATOM 1578 C C . ASN A 1 194 ? 16.544 7.007 -13.277 1.00 88.06 194 ASN A C 1
ATOM 1580 O O . ASN A 1 194 ? 17.711 6.752 -13.575 1.00 88.06 194 ASN A O 1
ATOM 1584 N N . THR A 1 195 ? 16.189 7.219 -12.010 1.00 82.31 195 THR A N 1
ATOM 1585 C CA . THR A 1 195 ? 17.095 6.999 -10.873 1.00 82.31 195 THR A CA 1
ATOM 1586 C C . THR A 1 195 ? 17.135 5.528 -10.455 1.00 82.31 195 THR A C 1
ATOM 1588 O O . THR A 1 195 ? 18.132 5.103 -9.863 1.00 82.31 195 THR A O 1
ATOM 1591 N N . ILE A 1 196 ? 16.075 4.784 -10.787 1.00 81.81 196 ILE A N 1
ATOM 1592 C CA . ILE A 1 196 ? 15.881 3.332 -10.652 1.00 81.81 196 ILE A CA 1
ATOM 1593 C C . ILE A 1 196 ? 15.131 2.793 -11.872 1.00 81.81 196 ILE A C 1
ATOM 1595 O O . ILE A 1 196 ? 14.475 3.618 -12.549 1.00 81.81 196 ILE A O 1
#

Sequence (196 aa):
MKALLIIPYLAISAFIPWEKFSISEGFLSNIFFDIVFILVMTKWLKLKLEGSFKFERGDVKLTAATILLAIGSIFSLKALGLGNPFIYVPALFLNLVILGPIIEEFIFRFVFIHFYAGTKWQKHLSSGFIFSMSHALSMFHAPQSWHPFFYLQISYAFVLGVICSLAFEKRNIIKPILLHMIFNLFFYVATVTNTI

InterPro domains:
  IPR003675 CAAX prenyl protease 2/Lysostaphin resistance protein A-like domain [PF02517] (91-186)

pLDDT: mean 92.44, std 8.73, range [54.88, 98.75]

Radius of gyration: 16.45 Å; chains: 1; bounding box: 45×34×43 Å

Foldseek 3Di:
DLLVVLVVVLCCLQPPPLCVQDPPRSPCSCVVVLVVVLVVLCVVVVFDQDDDDDDDPVLVVLLVVLLCLLVVLLVVCLVVVADDPLLVPPVSCCCQQPSVLLSLLSVLQRRCLVSQDDDLQSSLQVQLQSQLVSLVSNVVVDDPSNVVVSVSSSVSSSVLSSSLNVLCPRSNSVSSSVSSSSSSVSVVVCSVVVVD

Secondary structure (DSSP, 8-state):
-GGGGHHHHHHHHHHS-GGGG-SBTTBTTTHHHHHHHHHHHHHHHT----------HHHHHHHHHHHHHHHHHHHHHHHTT---GGGGSTTHIIIIIIIHHHHHHIIIIIIGGGT--SSHHHHHHHHHHHHHHHHHHGGGTS-GGGHHHHHHHHHHHHHHHHHHHHHGGGS-THHHHHHHHHHHHHHHHHHHTT--

Organism: NCBI:txid97084